Protein AF-A0A9E4N8E4-F1 (afdb_monomer)

Solvent-accessible surface area (backbone atoms only — not comparable to full-atom values): 11503 Å² total; per-residue (Å²): 142,84,82,87,78,91,80,77,92,78,88,79,83,79,81,78,78,80,76,79,77,76,75,78,76,74,68,89,83,70,85,78,62,74,88,78,54,82,76,92,72,63,81,85,83,75,63,53,74,52,70,52,71,86,47,88,53,29,31,47,36,19,35,34,58,46,29,30,57,75,53,60,12,48,42,49,16,67,78,68,78,50,84,47,85,46,71,61,42,81,44,76,40,30,24,46,28,64,50,58,73,19,46,10,51,92,52,54,36,38,79,44,17,20,81,22,94,67,19,59,49,33,86,72,44,42,38,85,82,82,58,90,99,54,82,71,47,76,49,81,39,88,52,42,30,69,29,42,95,69,35,49,54,55,90,59,40,80,39,80,54,62,75,71,27,46,34,72,50,85,66,96,56,89,82,58,90,86,61,82,83,129

Secondary structure (DSSP, 8-state):
-------------------------PPTT-PPPGGGS-SS-SPPP---BPP-SSSTTEEEEEEEEEEE--SSBTHHHHHHT---BPPPEEEEEEEETTPPPPB-GGGT--BTEESBTTB---SSPPBPP--TTSPPEEEEEE--BTTTTTPPEETTEEP-STTTTSPBPPPSS---TT----

Mean predicted aligned error: 12.05 Å

InterPro domains:
  IPR008972 Cupredoxin [G3DSA:2.60.40.420] (29-182)

pLDDT: mean 78.66, std 19.26, range [34.34, 96.62]

Radius of gyration: 26.03 Å; Cα contacts (8 Å, |Δi|>4): 306; chains: 1; bounding box: 55×99×45 Å

Structure (mmCIF, N/CA/C/O backbone):
data_AF-A0A9E4N8E4-F1
#
_entry.id   AF-A0A9E4N8E4-F1
#
loop_
_atom_site.group_PDB
_atom_site.id
_atom_site.type_symbol
_atom_site.label_atom_id
_atom_site.label_alt_id
_atom_site.label_comp_id
_atom_site.label_asym_id
_atom_site.label_entity_id
_atom_site.label_seq_id
_atom_site.pdbx_PDB_ins_code
_atom_site.Cartn_x
_atom_site.Cartn_y
_atom_site.Cartn_z
_atom_site.occupancy
_atom_site.B_iso_or_equiv
_atom_site.auth_seq_id
_atom_site.auth_comp_id
_atom_site.auth_asym_id
_atom_site.auth_atom_id
_atom_site.pdbx_PDB_model_num
ATOM 1 N N . MET A 1 1 ? 29.848 82.996 3.305 1.00 36.84 1 MET A N 1
ATOM 2 C CA . MET A 1 1 ? 29.042 83.046 2.064 1.00 36.84 1 MET A CA 1
ATOM 3 C C . MET A 1 1 ? 28.798 81.619 1.596 1.00 36.84 1 MET A C 1
ATOM 5 O O . MET A 1 1 ? 29.642 81.071 0.908 1.00 36.84 1 MET A O 1
ATOM 9 N N . ASN A 1 2 ? 27.695 80.996 2.019 1.00 35.50 2 ASN A N 1
ATOM 10 C CA . ASN A 1 2 ? 27.335 79.634 1.613 1.00 35.50 2 ASN A CA 1
ATOM 11 C C . ASN A 1 2 ? 25.945 79.701 0.973 1.00 35.50 2 ASN A C 1
ATOM 13 O O . ASN A 1 2 ? 24.977 80.064 1.638 1.00 35.50 2 ASN A O 1
ATOM 17 N N . LYS A 1 3 ? 25.872 79.487 -0.345 1.00 38.09 3 LYS A N 1
ATOM 18 C CA . LYS A 1 3 ? 24.634 79.607 -1.121 1.00 38.09 3 LYS A CA 1
ATOM 19 C C . LYS A 1 3 ? 23.914 78.260 -1.153 1.00 38.09 3 LYS A C 1
ATOM 21 O O . LYS A 1 3 ? 24.468 77.271 -1.620 1.00 38.09 3 LYS A O 1
ATOM 26 N N . TYR A 1 4 ? 22.668 78.263 -0.693 1.00 41.59 4 TYR A N 1
ATOM 27 C CA . TYR A 1 4 ? 21.698 77.187 -0.870 1.00 41.59 4 TYR A CA 1
ATOM 28 C C . TYR A 1 4 ? 21.429 76.917 -2.358 1.00 41.59 4 TYR A C 1
ATOM 30 O O . TYR A 1 4 ? 21.283 77.853 -3.146 1.00 41.59 4 TYR A O 1
ATOM 38 N N . LYS A 1 5 ? 21.260 75.642 -2.724 1.00 38.16 5 LYS A N 1
ATOM 39 C CA . LYS A 1 5 ? 20.508 75.236 -3.918 1.00 38.16 5 LYS A CA 1
ATOM 40 C C . LYS A 1 5 ? 19.677 73.994 -3.596 1.00 38.16 5 LYS A C 1
ATOM 42 O O . LYS A 1 5 ? 20.212 72.898 -3.477 1.00 38.16 5 LYS A O 1
ATOM 47 N N . LEU A 1 6 ? 18.363 74.190 -3.466 1.00 44.22 6 LEU A N 1
ATOM 48 C CA . LEU A 1 6 ? 17.374 73.126 -3.622 1.00 44.22 6 LEU A CA 1
ATOM 49 C C . LEU A 1 6 ? 17.401 72.636 -5.075 1.00 44.22 6 LEU A C 1
ATOM 51 O O . LEU A 1 6 ? 17.369 73.453 -5.995 1.00 44.22 6 LEU A O 1
ATOM 55 N N . SER A 1 7 ? 17.372 71.320 -5.291 1.00 35.03 7 SER A N 1
ATOM 56 C CA . SER A 1 7 ? 16.994 70.757 -6.588 1.00 35.03 7 SER A CA 1
ATOM 57 C C . SER A 1 7 ? 16.361 69.370 -6.444 1.00 35.03 7 SER A C 1
ATOM 59 O O . SER A 1 7 ? 17.053 68.375 -6.284 1.00 35.03 7 SER A O 1
ATOM 61 N N . ARG A 1 8 ? 15.027 69.371 -6.565 1.00 36.66 8 ARG A N 1
ATOM 62 C CA . ARG A 1 8 ? 14.154 68.369 -7.205 1.00 36.66 8 ARG A CA 1
ATOM 63 C C . ARG A 1 8 ? 14.150 66.933 -6.656 1.00 36.66 8 ARG A C 1
ATOM 65 O O . ARG A 1 8 ? 14.937 66.084 -7.058 1.00 36.66 8 ARG A O 1
ATOM 72 N N . LEU A 1 9 ? 13.114 66.648 -5.860 1.00 38.91 9 LEU A N 1
ATOM 73 C CA . LEU A 1 9 ? 12.556 65.306 -5.676 1.00 38.91 9 LEU A CA 1
ATOM 74 C C . LEU A 1 9 ? 12.107 64.758 -7.042 1.00 38.91 9 LEU A C 1
ATOM 76 O O . LEU A 1 9 ? 11.234 65.344 -7.682 1.00 38.91 9 LEU A O 1
ATOM 80 N N . SER A 1 10 ? 12.695 63.647 -7.479 1.00 37.03 10 SER A N 1
ATOM 81 C CA . SER A 1 10 ? 12.203 62.862 -8.614 1.00 37.03 10 SER A CA 1
ATOM 82 C C . SER A 1 10 ? 11.549 61.604 -8.053 1.00 37.03 10 SER A C 1
ATOM 84 O O . SER A 1 10 ? 12.216 60.776 -7.438 1.00 37.03 10 SER A O 1
ATOM 86 N N . LEU A 1 11 ? 10.230 61.497 -8.212 1.00 34.34 11 LEU A N 1
ATOM 87 C CA . LEU A 1 11 ? 9.456 60.325 -7.821 1.00 34.34 11 LEU A CA 1
ATOM 88 C C . LEU A 1 11 ? 9.635 59.259 -8.913 1.00 34.34 11 LEU A C 1
ATOM 90 O O . LEU A 1 11 ? 9.062 59.373 -9.995 1.00 34.34 11 LEU A O 1
ATOM 94 N N . ALA A 1 12 ? 10.475 58.255 -8.665 1.00 39.19 12 ALA A N 1
ATOM 95 C CA . ALA A 1 12 ? 10.607 57.106 -9.553 1.00 39.19 12 ALA A CA 1
ATOM 96 C C . ALA A 1 12 ? 9.495 56.100 -9.229 1.00 39.19 12 ALA A C 1
ATOM 98 O O . ALA A 1 12 ? 9.521 55.441 -8.191 1.00 39.19 12 ALA A O 1
ATOM 99 N N . VAL A 1 13 ? 8.502 55.989 -10.112 1.00 42.62 13 VAL A N 1
ATOM 100 C CA . VAL A 1 13 ? 7.530 54.891 -10.079 1.00 42.62 13 VAL A CA 1
ATOM 101 C C . VAL A 1 13 ? 8.253 53.635 -10.559 1.00 42.62 13 VAL A C 1
ATOM 103 O O . VAL A 1 13 ? 8.533 53.487 -11.747 1.00 42.62 13 VAL A O 1
ATOM 106 N N . ILE A 1 14 ? 8.596 52.740 -9.632 1.00 46.53 14 ILE A N 1
ATOM 107 C CA . ILE A 1 14 ? 9.142 51.423 -9.964 1.00 46.53 14 ILE A CA 1
ATOM 108 C C . ILE A 1 14 ? 7.969 50.550 -10.410 1.00 46.53 14 ILE A C 1
ATOM 110 O O . ILE A 1 14 ? 7.202 50.041 -9.595 1.00 46.53 14 ILE A O 1
ATOM 114 N N . MET A 1 15 ? 7.817 50.399 -11.723 1.00 45.84 15 MET A N 1
ATOM 115 C CA . MET A 1 15 ? 6.928 49.410 -12.323 1.00 45.84 15 MET A CA 1
ATOM 116 C C . MET A 1 15 ? 7.566 48.028 -12.108 1.00 45.84 15 MET A C 1
ATOM 118 O O . MET A 1 15 ? 8.439 47.601 -12.861 1.00 45.84 15 MET A O 1
ATOM 122 N N . GLY A 1 16 ? 7.197 47.359 -11.016 1.00 43.84 16 GLY A N 1
ATOM 123 C CA . GLY A 1 16 ? 7.625 45.992 -10.738 1.00 43.84 16 GLY A CA 1
ATOM 124 C C . GLY A 1 16 ? 6.970 45.030 -11.724 1.00 43.84 16 GLY A C 1
ATOM 125 O O . GLY A 1 16 ? 5.803 44.680 -11.565 1.00 43.84 16 GLY A O 1
ATOM 126 N N . ALA A 1 17 ? 7.712 44.600 -12.743 1.00 48.72 17 ALA A N 1
ATOM 127 C CA . ALA A 1 17 ? 7.316 43.468 -13.565 1.00 48.72 17 ALA A CA 1
ATOM 128 C C . ALA A 1 17 ? 7.351 42.205 -12.692 1.00 48.72 17 ALA A C 1
ATOM 130 O O . ALA A 1 17 ? 8.417 41.661 -12.410 1.00 48.72 17 ALA A O 1
ATOM 131 N N . PHE A 1 18 ? 6.183 41.738 -12.248 1.00 46.25 18 PHE A N 1
ATOM 132 C CA . PHE A 1 18 ? 6.037 40.385 -11.724 1.00 46.25 18 PHE A CA 1
ATOM 133 C C . PHE A 1 18 ? 6.194 39.408 -12.892 1.00 46.25 18 PHE A C 1
ATOM 135 O O . PHE A 1 18 ? 5.221 38.983 -13.511 1.00 46.25 18 PHE A O 1
ATOM 142 N N . THR A 1 19 ? 7.432 39.041 -13.216 1.00 45.38 19 THR A N 1
ATOM 143 C CA . THR A 1 19 ? 7.681 37.813 -13.967 1.00 45.38 19 THR A CA 1
ATOM 144 C C . THR A 1 19 ? 7.373 36.661 -13.022 1.00 45.38 19 THR A C 1
ATOM 146 O O . THR A 1 19 ? 8.214 36.257 -12.217 1.00 45.38 19 THR A O 1
ATOM 149 N N . ALA A 1 20 ? 6.141 36.157 -13.072 1.00 48.09 20 ALA A N 1
ATOM 150 C CA . ALA A 1 20 ? 5.815 34.855 -12.520 1.00 48.09 20 ALA A CA 1
ATOM 151 C C . ALA A 1 20 ? 6.572 33.804 -13.342 1.00 48.09 20 ALA A C 1
ATOM 153 O O . ALA A 1 20 ? 6.049 33.232 -14.295 1.00 48.09 20 ALA A O 1
ATOM 154 N N . SER A 1 21 ? 7.838 33.583 -12.994 1.00 49.00 21 SER A N 1
ATOM 155 C CA . SER A 1 21 ? 8.611 32.436 -13.448 1.00 49.00 21 SER A CA 1
ATOM 156 C C . SER A 1 21 ? 8.010 31.204 -12.783 1.00 49.00 21 SER A C 1
ATOM 158 O O . SER A 1 21 ? 8.493 30.734 -11.755 1.00 49.00 21 SER A O 1
ATOM 160 N N . GLY A 1 22 ? 6.902 30.711 -13.336 1.00 48.72 22 GLY A N 1
ATOM 161 C CA . GLY A 1 22 ? 6.400 29.383 -13.037 1.00 48.72 22 GLY A CA 1
ATOM 162 C C . GLY A 1 22 ? 7.452 28.391 -13.501 1.00 48.72 22 GLY A C 1
ATOM 163 O O . GLY A 1 22 ? 7.477 28.012 -14.668 1.00 48.72 22 GLY A O 1
ATOM 164 N N . ALA A 1 23 ? 8.366 28.015 -12.608 1.00 47.88 23 ALA A N 1
ATOM 165 C CA . ALA A 1 23 ? 9.249 26.894 -12.849 1.00 47.88 23 ALA A CA 1
ATOM 166 C C . ALA A 1 23 ? 8.349 25.671 -13.054 1.00 47.88 23 ALA A C 1
ATOM 168 O O . ALA A 1 23 ? 7.742 25.178 -12.103 1.00 47.88 23 ALA A O 1
ATOM 169 N N . GLN A 1 24 ? 8.224 25.204 -14.299 1.00 47.16 24 GLN A N 1
ATOM 170 C CA . GLN A 1 24 ? 7.737 23.857 -14.548 1.00 47.16 24 GLN A CA 1
ATOM 171 C C . GLN A 1 24 ? 8.746 22.925 -13.887 1.00 47.16 24 GLN A C 1
ATOM 173 O O . GLN A 1 24 ? 9.841 22.700 -14.403 1.00 47.16 24 GLN A O 1
ATOM 178 N N . ALA A 1 25 ? 8.414 22.462 -12.686 1.00 56.56 25 ALA A N 1
ATOM 179 C CA . ALA A 1 25 ? 9.189 21.441 -12.020 1.00 56.56 25 ALA A CA 1
ATOM 180 C C . ALA A 1 25 ? 9.132 20.199 -12.914 1.00 56.56 25 ALA A C 1
ATOM 182 O O . ALA A 1 25 ? 8.093 19.551 -13.027 1.00 56.56 25 ALA A O 1
ATOM 183 N N . TYR A 1 26 ? 10.238 19.898 -13.592 1.00 54.41 26 TYR A N 1
ATOM 184 C CA . TYR A 1 26 ? 10.403 18.608 -14.240 1.00 54.41 26 TYR A CA 1
ATOM 185 C C . TYR A 1 26 ? 10.272 17.539 -13.163 1.00 54.41 26 TYR A C 1
ATOM 187 O O . TYR A 1 26 ? 11.000 17.574 -12.169 1.00 54.41 26 TYR A O 1
ATOM 195 N N . VAL A 1 27 ? 9.350 16.597 -13.354 1.00 63.44 27 VAL A N 1
ATOM 196 C CA . VAL A 1 27 ? 9.320 15.389 -12.532 1.00 63.44 27 VAL A CA 1
ATOM 197 C C . VAL A 1 27 ? 10.634 14.649 -12.805 1.00 63.44 27 VAL A C 1
ATOM 199 O O . VAL A 1 27 ? 10.905 14.310 -13.963 1.00 63.44 27 VAL A O 1
ATOM 202 N N . PRO A 1 28 ? 11.493 14.435 -11.792 1.00 63.31 28 PRO A N 1
ATOM 203 C CA . PRO A 1 28 ? 12.712 13.659 -11.979 1.00 63.31 28 PRO A CA 1
ATOM 204 C C . PRO A 1 28 ? 12.356 12.260 -12.503 1.00 63.31 28 PRO A C 1
ATOM 206 O O . PRO A 1 28 ? 11.509 11.591 -11.919 1.00 63.31 28 PRO A O 1
ATOM 209 N N . GLY A 1 29 ? 12.980 11.827 -13.604 1.00 65.56 29 GLY A N 1
ATOM 210 C CA . GLY 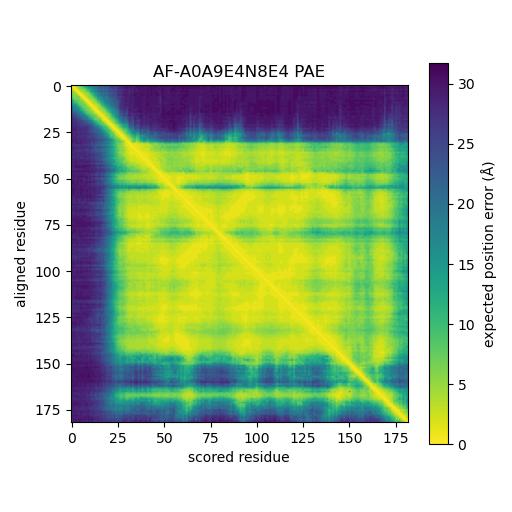A 1 29 ? 12.718 10.518 -14.228 1.00 65.56 29 GLY A CA 1
ATOM 211 C C . GLY A 1 29 ? 12.423 10.549 -15.731 1.00 65.56 29 GLY A C 1
ATOM 212 O O . GLY A 1 29 ? 12.472 9.504 -16.371 1.00 65.56 29 GLY A O 1
ATOM 213 N N . GLY A 1 30 ? 12.185 11.731 -16.314 1.00 74.19 30 GLY A N 1
ATOM 214 C CA . GLY A 1 30 ? 11.865 11.862 -17.741 1.00 74.19 30 GLY A CA 1
ATOM 215 C C . GLY A 1 30 ? 10.463 11.347 -18.090 1.00 74.19 30 GLY A C 1
ATOM 216 O O . GLY A 1 30 ? 9.683 10.977 -17.216 1.00 74.19 30 GLY A O 1
ATOM 217 N N . THR A 1 31 ? 10.119 11.356 -19.380 1.00 79.31 31 THR A N 1
ATOM 218 C CA . THR A 1 31 ? 8.856 10.770 -19.862 1.00 79.31 31 THR A CA 1
ATOM 219 C C . THR A 1 31 ? 9.099 9.312 -20.234 1.00 79.31 31 THR A C 1
ATOM 221 O O . THR A 1 31 ? 9.866 9.033 -21.152 1.00 79.31 31 THR A O 1
ATOM 224 N N . LEU A 1 32 ? 8.448 8.386 -19.530 1.00 85.44 32 LEU A N 1
ATOM 225 C CA . LEU A 1 32 ? 8.408 6.979 -19.918 1.00 85.44 32 LEU A CA 1
ATOM 226 C C . LEU A 1 32 ? 7.513 6.826 -21.155 1.00 85.44 32 LEU A C 1
ATOM 228 O O . LEU A 1 32 ? 6.355 7.242 -21.126 1.00 85.44 32 LEU A O 1
ATOM 232 N N . ASN A 1 33 ? 8.033 6.232 -22.232 1.00 89.56 33 ASN A N 1
ATOM 233 C CA . ASN A 1 33 ? 7.240 5.942 -23.423 1.00 89.56 33 ASN A CA 1
ATOM 234 C C . ASN A 1 33 ? 6.208 4.840 -23.104 1.00 89.56 33 ASN A C 1
ATOM 236 O O . ASN A 1 33 ? 6.599 3.719 -22.772 1.00 89.56 33 ASN A O 1
ATOM 240 N N . PRO A 1 34 ? 4.895 5.105 -23.232 1.00 90.06 34 PRO A N 1
ATOM 241 C CA . PRO A 1 34 ? 3.864 4.130 -22.876 1.00 90.06 34 PRO A CA 1
ATOM 242 C C . PRO A 1 34 ? 3.896 2.843 -23.709 1.00 90.06 34 PRO A C 1
ATOM 244 O O . PRO A 1 34 ? 3.377 1.820 -23.267 1.00 90.06 34 PRO A O 1
ATOM 247 N N . ASN A 1 35 ? 4.482 2.881 -24.911 1.00 93.06 35 ASN A N 1
ATOM 248 C CA . ASN A 1 35 ? 4.600 1.703 -25.773 1.00 93.06 35 ASN A CA 1
ATOM 249 C C . ASN A 1 35 ? 5.677 0.719 -25.302 1.00 93.06 35 ASN A C 1
ATOM 251 O O . ASN A 1 35 ? 5.635 -0.443 -25.700 1.00 93.06 35 ASN A O 1
ATOM 255 N N . ASP A 1 36 ? 6.589 1.158 -24.433 1.00 92.19 36 ASP A N 1
ATOM 256 C CA . ASP A 1 36 ? 7.648 0.308 -23.888 1.00 92.19 36 ASP A CA 1
ATOM 257 C C . ASP A 1 36 ? 7.154 -0.509 -22.683 1.00 92.19 36 ASP A C 1
ATOM 259 O O . ASP A 1 36 ? 7.838 -1.429 -22.244 1.00 92.19 36 ASP A O 1
ATOM 263 N N . ILE A 1 37 ? 5.965 -0.199 -22.146 1.00 94.81 37 ILE A N 1
ATOM 264 C CA . ILE A 1 37 ? 5.355 -0.917 -21.022 1.00 94.81 37 ILE A CA 1
ATOM 265 C C . ILE A 1 37 ? 4.562 -2.117 -21.565 1.00 94.81 37 ILE A C 1
ATOM 267 O O . ILE A 1 37 ? 3.548 -1.923 -22.247 1.00 94.81 37 ILE A O 1
ATOM 271 N N . PRO A 1 38 ? 4.957 -3.364 -21.243 1.00 94.38 38 PRO A N 1
ATOM 272 C CA . PRO A 1 38 ? 4.203 -4.541 -21.649 1.00 94.38 38 PRO A CA 1
ATOM 273 C C . PRO A 1 38 ? 2.779 -4.515 -21.086 1.00 94.38 38 PRO A C 1
ATOM 275 O O . PRO A 1 38 ? 2.561 -4.278 -19.896 1.00 94.38 38 PRO A O 1
ATOM 278 N N . LYS A 1 39 ? 1.793 -4.777 -21.945 1.00 93.31 39 LYS A N 1
ATOM 279 C CA . LYS A 1 39 ? 0.370 -4.695 -21.595 1.00 93.31 39 LYS A CA 1
ATOM 280 C C . LYS A 1 39 ? -0.170 -6.058 -21.182 1.00 93.31 39 LYS A C 1
ATOM 282 O O . LYS A 1 39 ? 0.152 -7.060 -21.813 1.00 93.31 39 LYS A O 1
ATOM 287 N N . TYR A 1 40 ? -1.031 -6.072 -20.163 1.00 92.19 40 TYR A N 1
ATOM 288 C CA . TYR A 1 40 ? -1.762 -7.266 -19.705 1.00 92.19 40 TYR A CA 1
ATOM 289 C C . TYR A 1 40 ? -0.871 -8.418 -19.206 1.00 92.19 40 TYR A C 1
ATOM 291 O O . TYR A 1 40 ? -1.284 -9.573 -19.221 1.00 92.19 40 TYR A O 1
ATOM 299 N N . VAL A 1 41 ? 0.355 -8.114 -18.769 1.00 92.62 41 VAL A N 1
ATOM 300 C CA . VAL A 1 41 ? 1.323 -9.128 -18.310 1.00 92.62 41 VAL A CA 1
ATOM 301 C C . VAL A 1 41 ? 1.402 -9.268 -16.792 1.00 92.62 41 VAL A C 1
ATOM 303 O O . VAL A 1 41 ? 2.029 -10.206 -16.307 1.00 92.62 41 VAL A O 1
ATOM 306 N N . THR A 1 42 ? 0.799 -8.340 -16.048 1.00 91.06 42 THR A N 1
ATOM 307 C CA . THR A 1 42 ? 0.756 -8.364 -14.583 1.00 91.06 42 THR A CA 1
ATOM 308 C C . THR A 1 42 ? -0.611 -8.883 -14.138 1.00 91.06 42 THR A C 1
ATOM 310 O O . THR A 1 42 ? -1.621 -8.358 -14.617 1.00 91.06 42 THR A O 1
ATOM 313 N N . PRO A 1 43 ? -0.680 -9.888 -13.245 1.00 88.00 43 PRO A N 1
ATOM 314 C CA . PRO A 1 43 ? -1.948 -10.349 -12.689 1.00 88.00 43 PRO A CA 1
ATOM 315 C C . PRO A 1 43 ? -2.702 -9.216 -11.987 1.00 88.00 43 PRO A C 1
ATOM 317 O O . PRO A 1 43 ? -2.094 -8.346 -11.363 1.00 88.00 43 PRO A O 1
ATOM 320 N N . LEU A 1 44 ? -4.034 -9.243 -12.058 1.00 87.31 44 LEU A N 1
ATOM 321 C CA . LEU A 1 44 ? -4.857 -8.311 -11.296 1.00 87.31 44 LEU A CA 1
ATOM 322 C C . LEU A 1 44 ? -4.712 -8.614 -9.801 1.00 87.31 44 LEU A C 1
ATOM 324 O O . LEU A 1 44 ? -5.043 -9.710 -9.351 1.00 87.31 44 LEU A O 1
ATOM 328 N N . VAL A 1 45 ? -4.240 -7.632 -9.036 1.00 84.44 45 VAL A N 1
ATOM 329 C CA . VAL A 1 45 ? -4.231 -7.712 -7.574 1.00 84.44 45 VAL A CA 1
ATOM 330 C C . VAL A 1 45 ? -5.639 -7.433 -7.069 1.00 84.44 45 VAL A C 1
ATOM 332 O O . VAL A 1 45 ? -6.204 -6.382 -7.364 1.00 84.44 45 VAL A O 1
ATOM 335 N N . ILE A 1 46 ? -6.184 -8.365 -6.292 1.00 85.31 46 ILE A N 1
ATOM 336 C CA . ILE A 1 46 ? -7.429 -8.187 -5.544 1.00 85.31 46 ILE A CA 1
ATOM 337 C C . ILE A 1 46 ? -7.021 -7.937 -4.090 1.00 8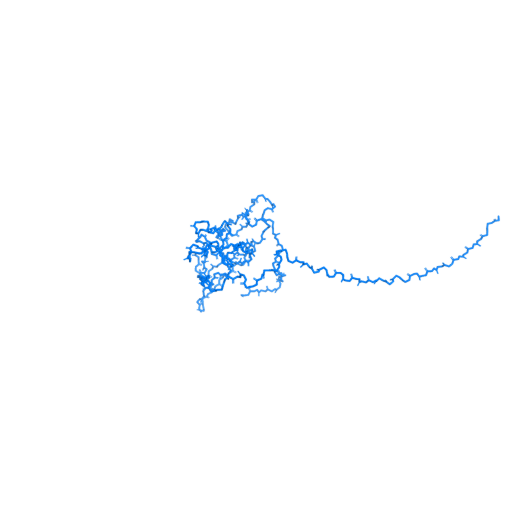5.31 46 ILE A C 1
ATOM 339 O O . ILE A 1 46 ? -6.513 -8.869 -3.463 1.00 85.31 46 ILE A O 1
ATOM 343 N N . PRO A 1 47 ? -7.162 -6.706 -3.561 1.00 81.56 47 PRO A N 1
ATOM 344 C CA . PRO A 1 47 ? -6.842 -6.431 -2.168 1.00 81.56 47 PRO A CA 1
ATOM 345 C C . PRO A 1 47 ? -7.730 -7.279 -1.240 1.00 81.56 47 PRO A C 1
ATOM 347 O O . PRO A 1 47 ? -8.954 -7.216 -1.358 1.00 81.56 47 PRO A O 1
ATOM 350 N N . PRO A 1 48 ? -7.138 -8.072 -0.334 1.00 92.31 48 PRO A N 1
ATOM 351 C CA . PRO A 1 48 ? -7.866 -8.767 0.722 1.00 92.31 48 PRO A CA 1
ATOM 352 C C . PRO A 1 48 ? -8.556 -7.809 1.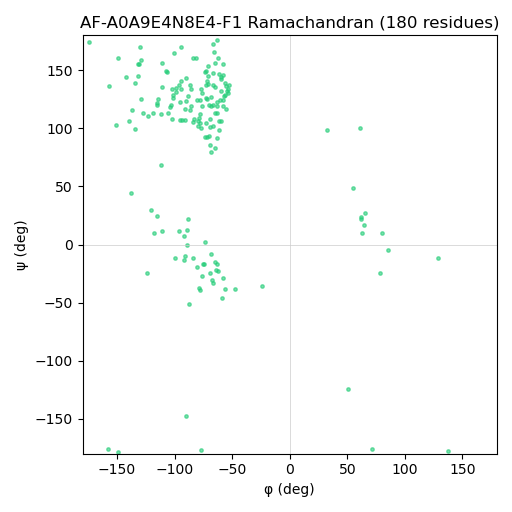704 1.00 92.31 48 PRO A C 1
ATOM 354 O O . PRO A 1 48 ? -8.378 -6.589 1.652 1.00 92.31 48 PRO A O 1
ATOM 357 N N . VAL A 1 49 ? -9.305 -8.394 2.637 1.00 95.38 49 VAL A N 1
ATOM 358 C CA . VAL A 1 49 ? -9.858 -7.698 3.805 1.00 95.38 49 VAL A CA 1
ATOM 359 C C . VAL A 1 49 ? -8.721 -7.268 4.738 1.00 95.38 49 VAL A C 1
ATOM 361 O O . VAL A 1 49 ? -7.761 -8.018 4.943 1.00 95.38 49 VAL A O 1
ATOM 364 N N . MET A 1 50 ? -8.799 -6.043 5.257 1.00 96.62 50 MET A N 1
ATOM 365 C CA . MET A 1 50 ? -7.852 -5.502 6.227 1.00 96.62 50 MET A CA 1
ATOM 366 C C . MET A 1 50 ? -8.062 -6.171 7.586 1.00 96.62 50 MET A C 1
ATOM 368 O O . MET A 1 50 ? -9.193 -6.409 7.993 1.00 96.62 50 MET A O 1
ATOM 372 N N . ASN A 1 51 ? -6.973 -6.469 8.288 1.00 95.75 51 ASN A N 1
ATOM 373 C CA . ASN A 1 51 ? -7.046 -6.981 9.650 1.00 95.75 51 ASN A CA 1
ATOM 374 C C . ASN A 1 51 ? -7.500 -5.870 10.607 1.00 95.75 51 ASN A C 1
ATOM 376 O O . ASN A 1 51 ? -7.016 -4.738 10.516 1.00 95.75 51 ASN A O 1
ATOM 380 N N . ASP A 1 52 ? -8.380 -6.228 11.536 1.00 94.19 52 ASP A N 1
ATOM 381 C CA . ASP A 1 52 ? -8.763 -5.406 12.682 1.00 94.19 52 ASP A CA 1
ATOM 382 C C . ASP A 1 52 ? -7.677 -5.441 13.783 1.00 94.19 52 ASP A C 1
ATOM 384 O O . ASP A 1 52 ? -6.601 -6.036 13.628 1.00 94.19 52 ASP A O 1
ATOM 388 N N . THR A 1 53 ? -7.930 -4.786 14.914 1.00 89.94 53 THR A N 1
ATOM 389 C CA . THR A 1 53 ? -7.036 -4.777 16.085 1.00 89.94 53 THR A CA 1
ATOM 390 C C . THR A 1 53 ? -7.052 -6.102 16.866 1.00 89.94 53 THR A C 1
ATOM 392 O O . THR A 1 53 ? -6.376 -6.229 17.892 1.00 89.94 53 THR A O 1
ATOM 395 N N . GLY A 1 54 ? -7.799 -7.112 16.404 1.00 87.81 54 GLY A N 1
ATOM 396 C CA . GLY A 1 54 ? -8.171 -8.313 17.154 1.00 87.81 54 GLY A CA 1
ATOM 397 C C . GLY A 1 54 ? -9.419 -8.124 18.024 1.00 87.81 54 GLY A C 1
ATOM 398 O O . GLY A 1 54 ? -9.887 -9.084 18.642 1.00 87.81 54 GLY A O 1
ATOM 399 N N . ILE A 1 55 ? -9.959 -6.904 18.075 1.00 83.62 55 ILE A N 1
ATOM 400 C CA . ILE A 1 55 ? -11.294 -6.583 18.574 1.00 83.62 55 ILE A CA 1
ATOM 401 C C . ILE A 1 55 ? -12.152 -6.354 17.329 1.00 83.62 55 ILE A C 1
ATOM 403 O O . ILE A 1 55 ? -11.833 -5.495 16.514 1.00 83.62 55 ILE A O 1
ATOM 407 N N . GLY A 1 56 ? -13.205 -7.157 17.165 1.00 86.75 56 GLY A N 1
ATOM 408 C CA . GLY A 1 56 ? -14.023 -7.129 15.952 1.00 86.75 56 GLY A CA 1
ATOM 409 C C . GLY A 1 56 ? -14.534 -5.725 15.627 1.00 86.75 56 GLY A C 1
ATOM 410 O O . GLY A 1 56 ? -15.030 -5.030 16.514 1.00 86.75 56 GLY A O 1
ATOM 411 N N . ASP A 1 57 ? -14.413 -5.348 14.353 1.00 90.56 57 ASP A N 1
ATOM 412 C CA . ASP A 1 57 ? -14.843 -4.059 13.796 1.00 90.56 57 ASP A CA 1
ATOM 413 C C . ASP A 1 57 ? -14.098 -2.820 14.343 1.00 90.56 57 ASP A C 1
ATOM 415 O O . ASP A 1 57 ? -14.556 -1.692 14.151 1.00 90.56 57 ASP A O 1
ATOM 419 N N . ASP A 1 58 ? -12.940 -3.001 14.984 1.00 94.81 58 ASP A N 1
ATOM 420 C CA . ASP A 1 58 ? -12.065 -1.923 15.456 1.00 94.81 58 ASP A CA 1
ATOM 421 C C . ASP A 1 58 ? -10.730 -1.929 14.699 1.00 94.81 58 ASP A C 1
ATOM 423 O O . ASP A 1 58 ? -10.044 -2.947 14.637 1.00 94.81 58 ASP A O 1
ATOM 427 N N . TYR A 1 59 ? -10.350 -0.805 14.092 1.00 95.06 59 TYR A N 1
ATOM 428 C CA . TYR A 1 59 ? -9.206 -0.736 13.182 1.00 95.06 59 TYR A CA 1
ATOM 429 C C . TYR A 1 59 ? -8.243 0.395 13.533 1.00 95.06 59 TYR A C 1
ATOM 431 O O . TYR A 1 59 ? -8.601 1.567 13.469 1.00 95.06 59 TYR A O 1
ATOM 439 N N . ASP A 1 60 ? -6.970 0.052 13.718 1.00 93.19 60 ASP A N 1
ATOM 440 C CA . ASP A 1 60 ? -5.869 1.014 13.705 1.00 93.19 60 ASP A CA 1
ATOM 441 C C . ASP A 1 60 ? -5.256 1.054 12.302 1.00 93.19 60 ASP A C 1
ATOM 443 O O . ASP A 1 60 ? -4.529 0.135 11.907 1.00 93.19 60 ASP A O 1
ATOM 447 N N . ILE A 1 61 ? -5.486 2.125 11.541 1.00 92.50 61 ILE A N 1
ATOM 448 C CA . ILE A 1 61 ? -5.028 2.226 10.149 1.00 92.50 61 ILE A CA 1
ATOM 449 C C . ILE A 1 61 ? -3.946 3.290 10.017 1.00 92.50 61 ILE A C 1
ATOM 451 O O . ILE A 1 61 ? -4.179 4.493 10.124 1.00 92.50 61 ILE A O 1
ATOM 455 N N . GLY A 1 62 ? -2.728 2.842 9.720 1.00 89.81 62 GLY A N 1
ATOM 456 C CA . GLY A 1 62 ? -1.587 3.716 9.493 1.00 89.81 62 GLY A CA 1
ATOM 457 C C . GLY A 1 62 ? -1.504 4.184 8.044 1.00 89.81 62 GLY A C 1
ATOM 458 O O . GLY A 1 62 ? -1.602 3.375 7.126 1.00 89.81 62 GLY A O 1
ATOM 459 N N . MET A 1 63 ? -1.212 5.467 7.817 1.00 89.75 63 MET A N 1
ATOM 460 C CA . MET A 1 63 ? -0.770 5.955 6.504 1.00 89.75 63 MET A CA 1
ATOM 461 C C . MET A 1 63 ? 0.759 6.014 6.431 1.00 89.75 63 MET A C 1
ATOM 463 O O . MET A 1 63 ? 1.389 6.729 7.213 1.00 89.75 63 MET A O 1
ATOM 467 N N . ARG A 1 64 ? 1.371 5.318 5.464 1.00 88.06 64 ARG A N 1
ATOM 468 C CA . ARG A 1 64 ? 2.836 5.252 5.291 1.00 88.06 64 ARG A CA 1
ATOM 469 C C . ARG A 1 64 ? 3.274 5.532 3.860 1.00 88.06 64 ARG A C 1
ATOM 471 O O . ARG A 1 64 ? 2.549 5.276 2.905 1.00 88.06 64 ARG A O 1
ATOM 478 N N . GLN A 1 65 ? 4.521 5.981 3.728 1.00 89.31 65 GLN A N 1
ATOM 479 C CA . GLN A 1 65 ? 5.257 5.926 2.468 1.00 89.31 65 GLN A CA 1
ATOM 480 C C . GLN A 1 65 ? 5.988 4.578 2.363 1.00 89.31 65 GLN A C 1
ATOM 482 O O . GLN A 1 65 ? 6.746 4.215 3.266 1.00 89.31 65 GLN A O 1
ATOM 487 N N . PHE A 1 66 ? 5.807 3.859 1.260 1.00 91.44 66 PHE A N 1
ATOM 488 C CA . PHE A 1 66 ? 6.520 2.615 0.941 1.00 91.44 66 PHE A CA 1
ATOM 489 C C . PHE A 1 66 ? 6.672 2.474 -0.580 1.00 91.44 66 PHE A C 1
ATOM 491 O O . PHE A 1 66 ? 6.303 3.382 -1.321 1.00 91.44 66 PHE A O 1
ATOM 498 N N . GLN A 1 67 ? 7.278 1.389 -1.063 1.00 95.38 67 GLN A N 1
ATOM 499 C CA . GLN A 1 67 ? 7.369 1.119 -2.497 1.00 95.38 67 GLN A CA 1
ATOM 500 C C . GLN A 1 67 ? 6.419 -0.007 -2.894 1.00 95.38 67 GLN A C 1
ATOM 502 O O . GLN A 1 67 ? 6.200 -0.936 -2.125 1.00 95.38 67 GLN A O 1
ATOM 507 N N . GLN A 1 68 ? 5.900 0.029 -4.113 1.00 96.31 68 GLN A N 1
ATOM 508 C CA . GLN A 1 68 ? 5.124 -1.064 -4.681 1.00 96.31 68 GLN A CA 1
ATOM 509 C C . GLN A 1 68 ? 5.572 -1.341 -6.106 1.00 96.31 68 GLN A C 1
ATOM 511 O O . GLN A 1 68 ? 5.827 -0.419 -6.884 1.00 96.31 68 GLN A O 1
ATOM 516 N N . GLN A 1 69 ? 5.663 -2.617 -6.464 1.00 96.00 69 GLN A N 1
ATOM 517 C CA . GLN A 1 69 ? 5.897 -3.000 -7.846 1.00 96.00 69 GLN A CA 1
ATOM 518 C C . GLN A 1 69 ? 4.609 -2.771 -8.654 1.00 96.00 69 GLN A C 1
ATOM 520 O O . GLN A 1 69 ? 3.731 -3.624 -8.693 1.00 96.00 69 GLN A O 1
ATOM 525 N N . ILE A 1 70 ? 4.475 -1.594 -9.267 1.00 94.62 70 ILE A N 1
ATOM 526 C CA . ILE A 1 70 ? 3.302 -1.230 -10.080 1.00 94.62 70 ILE A CA 1
ATOM 527 C C . ILE A 1 70 ? 3.485 -1.679 -11.532 1.00 94.62 70 ILE A C 1
ATOM 529 O O . ILE A 1 70 ? 2.624 -2.350 -12.095 1.00 94.62 70 ILE A O 1
ATOM 533 N N . LEU A 1 71 ? 4.620 -1.327 -12.139 1.00 94.69 71 LEU A N 1
ATOM 534 C CA . LEU A 1 71 ? 4.955 -1.731 -13.505 1.00 94.69 71 LEU A CA 1
ATOM 535 C C . LEU A 1 71 ? 5.530 -3.159 -13.539 1.00 94.69 71 LEU A C 1
ATOM 537 O O . LEU A 1 71 ? 6.001 -3.641 -12.504 1.00 94.69 71 LEU A O 1
ATOM 541 N N . PRO A 1 72 ? 5.518 -3.846 -14.697 1.00 95.50 72 PRO A N 1
ATOM 542 C CA . PRO A 1 72 ? 6.082 -5.191 -14.824 1.00 95.50 72 PRO A CA 1
ATOM 543 C C . PRO A 1 72 ? 7.536 -5.280 -14.328 1.00 95.50 72 PRO A C 1
ATOM 545 O O . PRO A 1 72 ? 8.345 -4.399 -14.587 1.00 95.50 72 PRO A O 1
ATOM 548 N N . GLY A 1 73 ? 7.888 -6.332 -13.597 1.00 94.44 73 GLY A N 1
ATOM 549 C CA . GLY A 1 73 ? 9.221 -6.498 -13.010 1.00 94.44 73 GLY A CA 1
ATOM 550 C C . GLY A 1 73 ? 9.160 -7.030 -11.584 1.00 94.44 73 GLY A C 1
ATOM 551 O O . GLY A 1 73 ? 8.076 -7.316 -11.075 1.00 94.44 73 GLY A O 1
ATOM 552 N N . GLY A 1 74 ? 10.316 -7.171 -10.931 1.00 93.44 74 GLY A N 1
ATOM 553 C CA . GLY A 1 74 ? 10.406 -7.625 -9.537 1.00 93.44 74 GLY A CA 1
ATOM 554 C C . GLY A 1 74 ? 9.611 -8.911 -9.289 1.00 93.44 74 GLY A C 1
ATOM 555 O O . GLY A 1 74 ? 9.778 -9.899 -10.000 1.00 93.44 74 GLY A O 1
ATOM 556 N N . ILE A 1 75 ? 8.686 -8.874 -8.328 1.00 91.62 75 ILE A N 1
ATOM 557 C CA . ILE A 1 75 ? 7.807 -10.009 -8.011 1.00 91.62 75 ILE A CA 1
ATOM 558 C C . ILE A 1 75 ? 6.959 -10.487 -9.206 1.00 91.62 75 ILE A C 1
ATOM 560 O O . ILE A 1 75 ? 6.666 -11.670 -9.317 1.00 91.62 75 ILE A O 1
ATOM 564 N N . TRP A 1 76 ? 6.598 -9.622 -10.157 1.00 93.00 76 TRP A N 1
ATOM 565 C CA . TRP A 1 76 ? 5.799 -10.043 -11.316 1.00 93.00 76 TRP A CA 1
ATOM 566 C C . TRP A 1 76 ? 6.574 -10.945 -12.278 1.00 93.00 76 TRP A C 1
ATOM 568 O O . TRP A 1 76 ? 5.975 -11.772 -12.968 1.00 93.00 76 TRP A O 1
ATOM 578 N N . ASN A 1 77 ? 7.906 -10.847 -12.280 1.00 92.94 77 ASN A N 1
ATOM 579 C CA . ASN A 1 77 ? 8.758 -11.738 -13.060 1.00 92.94 77 ASN A CA 1
ATOM 580 C C . ASN A 1 77 ? 8.692 -13.182 -12.549 1.00 92.94 77 ASN A C 1
ATOM 582 O O . ASN A 1 77 ? 8.747 -14.109 -13.358 1.00 92.94 77 ASN A O 1
ATOM 586 N N . THR A 1 78 ? 8.522 -13.384 -11.236 1.00 89.38 78 THR A N 1
ATOM 587 C CA . THR A 1 78 ? 8.512 -14.725 -10.631 1.00 89.38 78 THR A CA 1
ATOM 588 C C . THR A 1 78 ? 7.209 -15.478 -10.869 1.00 89.38 78 THR A C 1
ATOM 590 O O . THR A 1 78 ? 7.228 -16.703 -10.938 1.00 89.38 78 THR A O 1
ATOM 593 N N . LEU A 1 79 ? 6.094 -14.767 -11.062 1.00 86.06 79 LEU A N 1
ATOM 594 C CA . LEU A 1 79 ? 4.792 -15.385 -11.326 1.00 86.06 79 LEU A CA 1
ATOM 595 C C . LEU A 1 79 ? 4.634 -15.844 -12.780 1.00 86.06 79 LEU A C 1
ATOM 597 O O . LEU A 1 79 ? 4.046 -16.892 -13.030 1.00 86.06 79 LEU A O 1
ATOM 601 N N . ASN A 1 80 ? 5.173 -15.075 -13.731 1.00 84.06 80 ASN A N 1
ATOM 602 C CA . ASN A 1 80 ? 4.884 -15.260 -15.158 1.00 84.06 80 ASN A CA 1
ATOM 603 C C . ASN A 1 80 ? 6.122 -15.630 -16.000 1.00 84.06 80 ASN A C 1
ATOM 605 O O . ASN A 1 80 ? 6.051 -15.609 -17.228 1.00 84.06 80 ASN A O 1
ATOM 609 N N . GLY A 1 81 ? 7.264 -15.937 -15.367 1.00 87.56 81 GLY A N 1
ATOM 610 C CA . GLY A 1 81 ? 8.512 -16.309 -16.054 1.00 87.56 81 GLY A CA 1
ATOM 611 C C . GLY A 1 81 ? 9.120 -15.179 -16.893 1.00 87.56 81 GLY A C 1
ATOM 612 O O . GLY A 1 81 ? 9.770 -15.431 -17.907 1.00 87.56 81 GLY A O 1
ATOM 613 N N . ARG A 1 82 ? 8.858 -13.926 -16.508 1.00 90.44 82 ARG A N 1
ATOM 614 C CA . ARG A 1 82 ? 9.268 -12.724 -17.251 1.00 90.44 82 ARG A CA 1
ATOM 615 C C . ARG A 1 82 ? 10.597 -12.175 -16.734 1.00 90.44 82 ARG A C 1
ATOM 617 O O . ARG A 1 82 ? 11.099 -12.606 -15.703 1.00 90.44 82 ARG A O 1
ATOM 624 N N . ASN A 1 83 ? 11.169 -11.218 -17.461 1.00 93.69 83 ASN A N 1
ATOM 625 C CA . ASN A 1 83 ? 12.408 -10.537 -17.080 1.00 93.69 83 ASN A CA 1
ATOM 626 C C . ASN A 1 83 ? 12.314 -9.023 -17.337 1.00 93.69 83 ASN A C 1
ATOM 628 O O . ASN A 1 83 ? 13.213 -8.418 -17.918 1.00 93.69 83 ASN A O 1
ATOM 632 N N . ASP A 1 84 ? 11.185 -8.420 -16.962 1.00 94.69 84 ASP A N 1
ATOM 633 C CA . ASP A 1 84 ? 10.997 -6.974 -17.070 1.00 94.69 84 ASP A CA 1
ATOM 634 C C . ASP A 1 84 ? 11.810 -6.245 -15.990 1.00 94.69 84 ASP A C 1
ATOM 636 O O . ASP A 1 84 ? 12.003 -6.759 -14.884 1.00 94.69 84 ASP A O 1
ATOM 640 N N . SER A 1 85 ? 12.273 -5.031 -16.289 1.00 93.06 85 SER A N 1
ATOM 641 C CA . SER A 1 85 ? 13.212 -4.288 -15.437 1.00 93.06 85 SER A CA 1
ATOM 642 C C . SER A 1 85 ? 12.678 -2.934 -14.959 1.00 93.06 85 SER A C 1
ATOM 644 O O . SER A 1 85 ? 13.463 -2.003 -14.763 1.00 93.06 85 SER A O 1
ATOM 646 N N . PHE A 1 86 ? 11.359 -2.780 -14.789 1.00 94.62 86 PHE A N 1
ATOM 647 C CA . PHE A 1 86 ? 10.812 -1.530 -14.260 1.00 94.62 86 PHE A CA 1
ATOM 648 C C . PHE A 1 86 ? 11.003 -1.442 -12.738 1.00 94.62 86 PHE A C 1
ATOM 650 O O . PHE A 1 86 ? 10.702 -2.405 -12.022 1.00 94.62 86 PHE A O 1
ATOM 657 N N . PRO A 1 87 ? 11.477 -0.297 -12.214 1.00 93.88 87 PRO A N 1
ATOM 658 C CA . PRO A 1 87 ? 11.680 -0.126 -10.783 1.00 93.88 87 PRO A CA 1
ATOM 659 C C . PRO A 1 87 ? 10.340 -0.025 -10.034 1.00 93.88 87 PRO A C 1
ATOM 661 O O . PRO A 1 87 ? 9.350 0.452 -10.598 1.00 93.88 87 PRO A O 1
ATOM 664 N N . PRO A 1 88 ? 10.300 -0.406 -8.746 1.00 95.44 88 PRO A N 1
ATOM 665 C CA . PRO A 1 88 ? 9.120 -0.205 -7.923 1.00 95.44 88 PRO A CA 1
ATOM 666 C C . PRO A 1 88 ? 8.870 1.290 -7.683 1.00 95.44 88 PRO A C 1
ATOM 668 O O . PRO A 1 88 ? 9.791 2.105 -7.583 1.00 95.44 88 PRO A O 1
ATOM 671 N N . THR A 1 89 ? 7.599 1.653 -7.569 1.00 94.62 89 THR A N 1
ATOM 672 C CA . THR A 1 89 ? 7.130 3.032 -7.430 1.00 94.62 89 THR A CA 1
ATOM 673 C C . THR A 1 89 ? 6.949 3.379 -5.960 1.00 94.62 89 THR A C 1
ATOM 675 O O . THR A 1 89 ? 6.346 2.611 -5.214 1.00 94.62 89 THR A O 1
ATOM 678 N N . THR A 1 90 ? 7.446 4.539 -5.532 1.00 92.62 90 THR A N 1
ATOM 679 C CA . THR A 1 90 ? 7.121 5.076 -4.204 1.00 92.62 90 THR A CA 1
ATOM 680 C C . THR A 1 90 ? 5.656 5.491 -4.169 1.00 92.62 90 THR A C 1
ATOM 682 O O . THR A 1 90 ? 5.218 6.281 -5.003 1.00 92.62 90 THR A O 1
ATOM 685 N N . VAL A 1 91 ? 4.923 4.983 -3.188 1.00 92.06 91 VAL A N 1
ATOM 686 C CA . VAL A 1 91 ? 3.505 5.256 -2.967 1.00 92.06 91 VAL A CA 1
ATOM 687 C C . VAL A 1 91 ? 3.263 5.671 -1.521 1.00 9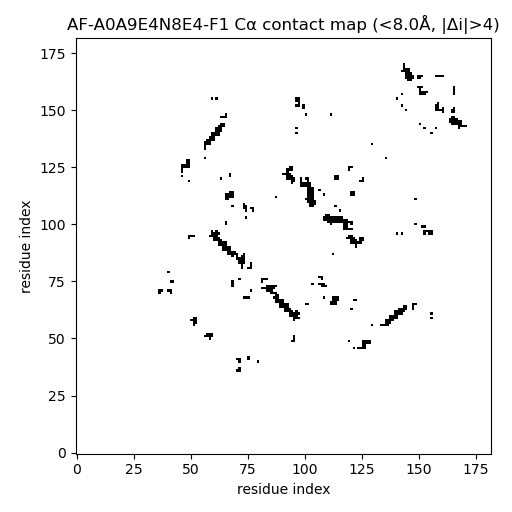2.06 91 VAL A C 1
ATOM 689 O O . VAL A 1 91 ? 4.051 5.370 -0.618 1.00 92.06 91 VAL A O 1
ATOM 692 N N . TRP A 1 92 ? 2.144 6.354 -1.314 1.00 91.25 92 TRP A N 1
ATOM 693 C CA . TRP A 1 92 ? 1.579 6.643 -0.004 1.00 91.25 92 TRP A CA 1
ATOM 694 C C . TRP A 1 92 ? 0.250 5.914 0.074 1.00 91.25 92 TRP A C 1
ATOM 696 O O . TRP A 1 92 ? -0.600 6.111 -0.793 1.00 91.25 92 TRP A O 1
ATOM 706 N N . SER A 1 93 ? 0.098 5.033 1.055 1.00 92.75 93 SER A N 1
ATOM 707 C CA . SER A 1 93 ? -1.131 4.256 1.212 1.00 92.75 93 SER A CA 1
ATOM 708 C C . SER A 1 93 ? -1.288 3.753 2.644 1.00 92.75 93 SER A C 1
ATOM 710 O O . SER A 1 93 ? -0.478 4.068 3.526 1.00 92.75 93 SER A O 1
ATOM 712 N N . TYR A 1 94 ? -2.342 2.972 2.847 1.00 93.94 94 TYR A N 1
ATOM 713 C CA . TYR A 1 94 ? -2.843 2.535 4.138 1.00 93.94 94 TYR A CA 1
ATOM 714 C C . TYR A 1 94 ? -2.633 1.034 4.369 1.00 93.94 94 TYR A C 1
ATOM 716 O O . TYR A 1 94 ? -2.517 0.251 3.422 1.00 93.94 94 TYR A O 1
ATOM 724 N N . GLY A 1 95 ? -2.587 0.659 5.643 1.00 94.50 95 GLY A N 1
ATOM 725 C CA . GLY A 1 95 ? -2.547 -0.711 6.152 1.00 94.50 95 GLY A CA 1
ATOM 726 C C . GLY A 1 95 ? -2.648 -0.707 7.685 1.00 94.50 95 GLY A C 1
ATOM 727 O O . GLY A 1 95 ? -2.600 0.378 8.278 1.00 94.50 95 GLY A O 1
ATOM 728 N N . PRO A 1 96 ? -2.749 -1.876 8.342 1.00 93.31 96 PRO A N 1
ATOM 729 C CA . PRO A 1 96 ? -2.783 -1.970 9.798 1.00 93.31 96 PRO A CA 1
ATOM 730 C C . PRO A 1 96 ? -1.586 -1.253 10.424 1.00 93.31 96 PRO A C 1
ATOM 732 O O . PRO A 1 96 ? -0.432 -1.442 10.027 1.00 93.31 96 PRO A O 1
ATOM 735 N N . ALA A 1 97 ? -1.830 -0.398 11.411 1.00 90.12 97 ALA A N 1
ATOM 736 C CA . ALA A 1 97 ? -0.812 0.500 11.951 1.00 90.12 97 ALA A CA 1
ATOM 737 C C . ALA A 1 97 ? 0.351 -0.235 12.635 1.00 90.12 97 ALA A C 1
ATOM 739 O O . ALA A 1 97 ? 1.445 0.328 12.772 1.00 90.12 97 ALA A O 1
ATOM 740 N N . THR A 1 98 ? 0.125 -1.477 13.063 1.00 88.12 98 THR A N 1
ATOM 741 C CA . THR A 1 98 ? 1.102 -2.355 13.720 1.00 88.12 98 THR A CA 1
ATOM 742 C C . THR A 1 98 ? 1.856 -3.255 12.744 1.00 88.12 98 THR A C 1
ATOM 744 O O . THR A 1 98 ? 2.903 -3.790 13.121 1.00 88.12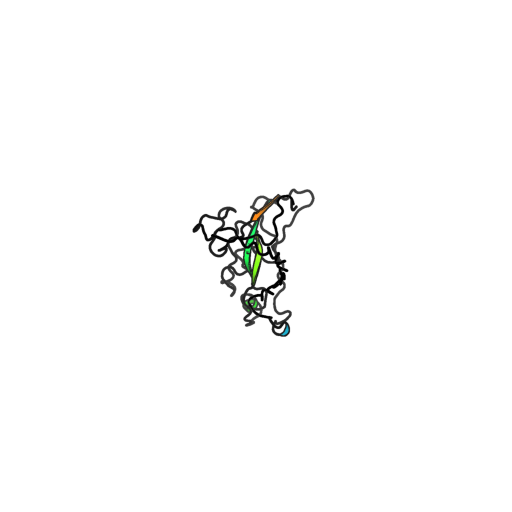 98 THR A O 1
ATOM 747 N N . ASP A 1 99 ? 1.405 -3.367 11.489 1.00 90.25 99 ASP A N 1
ATOM 748 C CA . ASP A 1 99 ? 2.071 -4.204 10.499 1.00 90.25 99 ASP A CA 1
ATOM 749 C C . ASP A 1 99 ? 3.516 -3.739 10.281 1.00 90.25 99 ASP A C 1
ATOM 751 O O . ASP A 1 99 ? 3.815 -2.528 10.273 1.00 90.25 99 ASP A O 1
ATOM 755 N N . PRO A 1 100 ? 4.452 -4.677 10.054 1.00 88.50 100 PRO A N 1
ATOM 756 C CA . PRO A 1 100 ? 5.787 -4.317 9.616 1.00 88.50 100 PRO A CA 1
ATOM 757 C C . PRO A 1 100 ? 5.713 -3.722 8.204 1.00 88.50 100 PRO A C 1
ATOM 759 O O . PRO A 1 100 ? 4.678 -3.728 7.536 1.00 88.50 100 PRO A O 1
ATOM 762 N N . ARG A 1 101 ? 6.835 -3.198 7.711 1.00 86.56 101 ARG A N 1
ATOM 763 C CA . ARG A 1 101 ? 6.885 -2.743 6.319 1.00 86.56 101 ARG A CA 1
ATOM 764 C C . ARG A 1 101 ? 6.900 -3.916 5.338 1.00 86.56 101 ARG A C 1
ATOM 766 O O . ARG A 1 101 ? 7.470 -4.958 5.677 1.00 86.56 101 ARG A O 1
ATOM 773 N N . PRO A 1 102 ? 6.330 -3.741 4.130 1.00 93.06 102 PRO A N 1
ATOM 774 C CA . PRO A 1 102 ? 6.324 -4.785 3.112 1.00 93.06 102 PRO A CA 1
ATOM 775 C C . PRO A 1 102 ? 7.731 -5.299 2.810 1.00 93.06 102 PRO A C 1
ATOM 777 O O . PRO A 1 102 ? 8.649 -4.515 2.596 1.00 93.06 102 PRO A O 1
ATOM 780 N N . ASP A 1 103 ? 7.933 -6.607 2.777 1.00 93.44 103 ASP A N 1
ATOM 781 C CA . ASP A 1 103 ? 9.200 -7.211 2.380 1.00 93.44 103 ASP A CA 1
ATOM 782 C C . ASP A 1 103 ? 8.962 -8.375 1.419 1.00 93.44 103 ASP A C 1
ATOM 784 O O . ASP A 1 103 ? 8.640 -9.493 1.816 1.00 93.44 103 ASP A O 1
ATOM 788 N N . SER A 1 104 ? 9.124 -8.101 0.126 1.00 94.75 104 SER A N 1
ATOM 789 C CA . SER A 1 104 ? 8.891 -9.070 -0.946 1.00 94.75 104 SER A CA 1
ATOM 790 C C . SER A 1 104 ? 10.165 -9.771 -1.413 1.00 94.75 104 SER A C 1
ATOM 792 O O . SER A 1 104 ? 10.136 -10.470 -2.425 1.00 94.75 104 SER A O 1
ATOM 794 N N . ARG A 1 105 ? 11.292 -9.645 -0.692 1.00 94.69 105 ARG A N 1
ATOM 795 C CA . ARG A 1 105 ? 12.567 -10.287 -1.080 1.00 94.69 105 ARG A CA 1
ATOM 796 C C . ARG A 1 105 ? 12.438 -11.798 -1.256 1.00 94.69 105 ARG A C 1
ATOM 798 O O . ARG A 1 105 ? 13.015 -12.352 -2.184 1.00 94.69 105 ARG A O 1
ATOM 805 N N . ALA A 1 106 ? 11.647 -12.449 -0.405 1.00 92.75 106 ALA A N 1
ATOM 806 C CA . ALA A 1 106 ? 11.383 -13.886 -0.496 1.00 92.75 106 ALA A CA 1
ATOM 807 C C . ALA A 1 106 ? 10.611 -14.292 -1.769 1.00 92.75 106 ALA A C 1
ATOM 809 O O . ALA A 1 106 ? 10.589 -15.467 -2.115 1.00 92.75 106 ALA A O 1
ATOM 810 N N . LEU A 1 107 ? 9.999 -13.331 -2.470 1.00 91.00 107 LEU A N 1
ATOM 811 C CA . LEU A 1 107 ? 9.185 -13.537 -3.671 1.00 91.00 107 LEU A CA 1
ATOM 812 C C . LEU A 1 107 ? 9.854 -12.992 -4.949 1.00 91.00 107 LEU A C 1
ATOM 814 O O . LEU A 1 107 ? 9.203 -12.872 -5.984 1.00 91.00 107 LEU A O 1
ATOM 818 N N . GLY A 1 108 ? 11.142 -12.628 -4.886 1.00 91.62 108 GLY A N 1
ATOM 819 C CA . GLY A 1 108 ? 11.870 -11.991 -5.995 1.00 91.62 108 GLY A CA 1
ATOM 820 C C . GLY A 1 108 ? 11.619 -10.485 -6.138 1.00 91.62 108 GLY A C 1
ATOM 821 O O . GLY A 1 108 ? 12.028 -9.878 -7.125 1.00 91.62 108 GLY A O 1
ATOM 822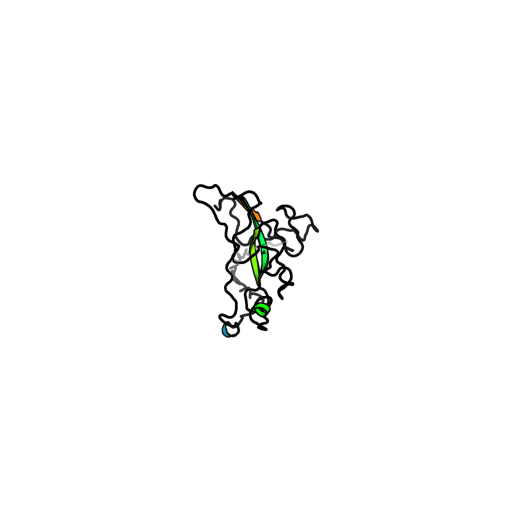 N N . GLY A 1 109 ? 10.951 -9.875 -5.157 1.00 93.19 109 GLY A N 1
ATOM 823 C CA . GLY A 1 109 ? 10.814 -8.429 -5.029 1.00 93.19 109 GLY A CA 1
ATOM 824 C C . GLY A 1 109 ? 11.943 -7.798 -4.205 1.00 93.19 109 GLY A C 1
ATOM 825 O O . GLY A 1 109 ? 13.089 -8.249 -4.211 1.00 93.19 109 GLY A O 1
ATOM 826 N N . GLY A 1 110 ? 11.618 -6.729 -3.478 1.00 93.06 110 GLY A N 1
ATOM 827 C CA . GLY A 1 110 ? 12.581 -5.914 -2.737 1.00 93.06 110 GLY A CA 1
ATOM 828 C C . GLY A 1 110 ? 12.189 -5.667 -1.280 1.00 93.06 110 GLY A C 1
ATOM 829 O O . GLY A 1 110 ? 11.071 -5.937 -0.841 1.00 93.06 110 GLY A O 1
ATOM 830 N N . ARG A 1 111 ? 13.128 -5.117 -0.504 1.00 91.81 111 ARG A N 1
ATOM 831 C CA . ARG A 1 111 ? 12.857 -4.668 0.870 1.00 91.81 111 ARG A CA 1
ATOM 832 C C . ARG A 1 111 ? 12.015 -3.392 0.834 1.00 91.81 111 ARG A C 1
ATOM 834 O O . ARG A 1 111 ? 12.365 -2.481 0.093 1.00 91.81 111 ARG A O 1
ATOM 841 N N . ASN A 1 112 ? 11.006 -3.272 1.697 1.00 90.44 112 ASN A N 1
ATOM 842 C CA . ASN A 1 112 ? 10.029 -2.170 1.686 1.00 90.44 112 ASN A CA 1
ATOM 843 C C . ASN A 1 112 ? 9.192 -2.108 0.390 1.00 90.44 112 ASN A C 1
ATOM 845 O O . ASN A 1 112 ? 8.679 -1.036 0.066 1.00 90.44 112 ASN A O 1
ATOM 849 N N . VAL A 1 113 ? 9.074 -3.224 -0.347 1.00 94.88 113 VAL A N 1
ATOM 850 C CA . VAL A 1 113 ? 8.344 -3.312 -1.622 1.00 94.88 113 VAL A CA 1
ATOM 851 C C . VAL A 1 113 ? 7.140 -4.242 -1.481 1.00 94.88 113 VAL A C 1
ATOM 853 O O . VAL A 1 113 ? 7.313 -5.427 -1.199 1.00 94.88 113 VAL A O 1
ATOM 856 N N . ALA A 1 114 ? 5.943 -3.712 -1.709 1.00 95.12 114 ALA A N 1
ATOM 857 C CA . ALA A 1 114 ? 4.695 -4.458 -1.840 1.00 95.12 114 ALA A CA 1
ATOM 858 C C . ALA A 1 114 ? 4.499 -4.998 -3.280 1.00 95.12 114 ALA A C 1
ATOM 860 O O . ALA A 1 114 ? 5.092 -4.451 -4.221 1.00 95.12 114 ALA A O 1
ATOM 861 N N . PRO A 1 115 ? 3.642 -6.017 -3.485 1.00 93.19 115 PRO A N 1
ATOM 862 C CA . PRO A 1 115 ? 2.946 -6.799 -2.458 1.00 93.19 115 PRO A CA 1
ATOM 863 C C 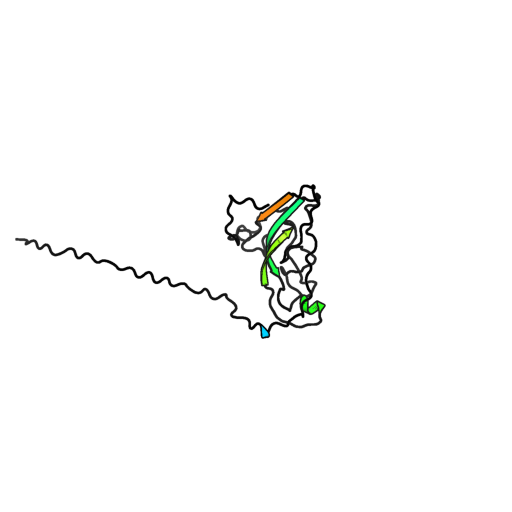. PRO A 1 115 ? 3.904 -7.720 -1.697 1.00 93.19 115 PRO A C 1
ATOM 865 O O . PRO A 1 115 ? 4.859 -8.248 -2.266 1.00 93.19 115 PRO A O 1
ATOM 868 N N . ALA A 1 116 ? 3.652 -7.904 -0.403 1.00 92.75 116 ALA A N 1
ATOM 869 C CA . ALA A 1 116 ? 4.471 -8.742 0.459 1.00 92.75 116 ALA A CA 1
ATOM 870 C C . ALA A 1 116 ? 3.598 -9.507 1.465 1.00 92.75 116 ALA A C 1
ATOM 872 O O . ALA A 1 116 ? 2.624 -8.954 1.962 1.00 92.75 116 ALA A O 1
ATOM 873 N N . PRO A 1 117 ? 3.941 -10.759 1.808 1.00 92.12 117 PRO A N 1
ATOM 874 C CA . PRO A 1 117 ? 3.099 -11.597 2.661 1.00 92.12 117 PRO A CA 1
ATOM 875 C C . PRO A 1 117 ? 3.141 -11.185 4.137 1.00 92.12 117 PRO A C 1
ATOM 877 O O . PRO A 1 117 ? 2.292 -11.594 4.916 1.00 92.12 117 PRO A O 1
ATOM 880 N N . ASN A 1 118 ? 4.138 -10.397 4.541 1.00 93.81 118 ASN A N 1
ATOM 881 C CA . ASN A 1 118 ? 4.332 -9.985 5.926 1.00 93.81 118 ASN A CA 1
ATOM 882 C C . ASN A 1 118 ? 3.593 -8.686 6.295 1.00 93.81 118 ASN A C 1
ATOM 884 O O . ASN A 1 118 ? 3.787 -8.209 7.406 1.00 93.81 118 ASN A O 1
ATOM 888 N N . SER A 1 119 ? 2.863 -8.058 5.368 1.00 94.19 119 SER A N 1
ATOM 889 C CA . SER A 1 119 ? 2.308 -6.712 5.544 1.00 94.19 119 SER A CA 1
ATOM 890 C C . SER A 1 119 ? 1.107 -6.485 4.626 1.00 94.19 119 SER A C 1
ATOM 892 O O . SER A 1 119 ? 1.181 -6.799 3.441 1.00 94.19 119 SER A O 1
ATOM 894 N N . GLN A 1 120 ? 0.038 -5.879 5.138 1.00 95.31 120 GLN A N 1
ATOM 895 C CA . GLN A 1 120 ? -1.145 -5.474 4.373 1.00 95.31 120 GLN A CA 1
ATOM 896 C C . GLN A 1 120 ? -1.062 -4.026 3.845 1.00 95.31 120 GLN A C 1
ATOM 898 O O . GLN A 1 120 ? -2.024 -3.519 3.270 1.00 95.31 120 GLN A O 1
ATOM 903 N N . PHE A 1 121 ? 0.086 -3.345 3.985 1.00 94.62 121 PHE A N 1
ATOM 904 C CA . PHE A 1 121 ? 0.323 -2.070 3.297 1.00 94.62 121 PHE A CA 1
ATOM 905 C C . PHE A 1 121 ? 0.363 -2.286 1.777 1.00 94.62 121 PHE A C 1
ATOM 907 O O . PHE A 1 121 ? 1.286 -2.915 1.253 1.00 94.62 121 PHE A O 1
ATOM 914 N N . ASN A 1 122 ? -0.629 -1.741 1.072 1.00 95.00 122 ASN A N 1
ATOM 915 C CA . ASN A 1 122 ? -0.822 -1.941 -0.367 1.00 95.00 122 ASN A CA 1
ATOM 916 C C . ASN A 1 122 ? -1.478 -0.714 -1.017 1.00 95.00 122 ASN A C 1
ATOM 918 O O . ASN A 1 122 ? -2.080 0.114 -0.333 1.00 95.00 122 ASN A O 1
ATOM 922 N N . TYR A 1 123 ? -1.351 -0.577 -2.333 1.00 93.38 123 TYR A N 1
ATOM 923 C CA . TYR A 1 123 ? -2.053 0.414 -3.143 1.00 93.38 123 TYR A CA 1
ATOM 924 C C . TYR A 1 123 ? -2.777 -0.268 -4.327 1.00 93.38 123 TYR A C 1
ATOM 926 O O . TYR A 1 123 ? -2.103 -0.764 -5.233 1.00 93.38 123 TYR A O 1
ATOM 934 N N . PRO A 1 124 ? -4.123 -0.280 -4.384 1.00 93.44 124 PRO A N 1
ATOM 935 C CA . PRO A 1 124 ? -5.055 0.203 -3.363 1.00 93.44 124 PRO A CA 1
ATOM 936 C C . PRO A 1 124 ? -4.867 -0.485 -2.006 1.00 93.44 124 PRO A C 1
ATOM 938 O O . PRO A 1 124 ? -4.341 -1.598 -1.932 1.00 93.44 124 PRO A O 1
ATOM 941 N N . ALA A 1 125 ? -5.274 0.202 -0.939 1.00 95.19 125 ALA A N 1
ATOM 942 C CA . ALA A 1 125 ? -5.278 -0.375 0.399 1.00 95.19 125 ALA A CA 1
ATOM 943 C C . ALA A 1 125 ? -6.220 -1.587 0.472 1.00 95.19 125 ALA A C 1
ATOM 945 O O . ALA A 1 125 ? -7.100 -1.761 -0.375 1.00 95.19 125 ALA A O 1
ATOM 946 N N . TYR A 1 126 ? -6.012 -2.428 1.482 1.00 95.94 126 TYR A N 1
ATOM 947 C CA . TYR A 1 126 ? -6.910 -3.545 1.771 1.00 95.94 126 TYR A CA 1
ATOM 948 C C . TYR A 1 126 ? -8.291 -3.015 2.185 1.00 95.94 126 TYR A C 1
ATOM 950 O O . TYR A 1 126 ? -8.424 -1.870 2.620 1.00 95.94 126 TYR A O 1
ATOM 958 N N . THR A 1 127 ? -9.321 -3.835 2.005 1.00 94.56 127 THR A N 1
ATOM 959 C CA . THR A 1 127 ? -10.719 -3.412 2.162 1.00 94.56 127 THR A CA 1
ATOM 960 C C . THR A 1 127 ? -11.159 -3.519 3.619 1.00 94.56 127 THR A C 1
ATOM 962 O O . THR A 1 127 ? -10.923 -4.547 4.245 1.00 94.56 127 THR A O 1
ATOM 965 N N . ILE A 1 128 ? -11.830 -2.496 4.152 1.00 94.69 128 ILE A N 1
ATOM 966 C CA . ILE A 1 128 ? -12.611 -2.638 5.389 1.00 94.69 128 ILE A CA 1
ATOM 967 C C . ILE A 1 128 ? -13.948 -3.272 5.005 1.00 94.69 128 ILE A C 1
ATOM 969 O O . ILE A 1 128 ? -14.657 -2.740 4.148 1.00 94.69 128 ILE A O 1
ATOM 973 N N . GLU A 1 129 ? -14.293 -4.393 5.627 1.00 93.25 129 GLU A N 1
ATOM 974 C CA . GLU A 1 129 ? -15.631 -4.974 5.533 1.00 93.25 129 GLU A CA 1
ATOM 975 C C . GLU A 1 1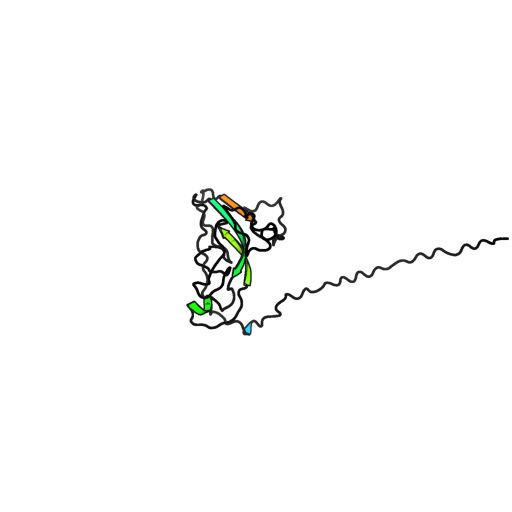29 ? -16.404 -4.641 6.809 1.00 93.25 129 GLU A C 1
ATOM 977 O O . GLU A 1 129 ? -15.869 -4.753 7.908 1.00 93.25 129 GLU A O 1
ATOM 982 N N . ALA A 1 130 ? -17.653 -4.200 6.655 1.00 92.94 130 ALA A N 1
ATOM 983 C CA . ALA A 1 130 ? -18.508 -3.788 7.762 1.00 92.94 130 ALA A CA 1
ATOM 984 C C . ALA A 1 130 ? -19.888 -4.437 7.643 1.00 92.94 130 ALA A C 1
ATOM 986 O O . ALA A 1 130 ? -20.431 -4.604 6.544 1.00 92.94 130 ALA A O 1
ATOM 987 N N . VAL A 1 131 ? -20.475 -4.777 8.788 1.00 93.81 131 VAL A N 1
ATOM 988 C CA . VAL A 1 131 ? -21.823 -5.346 8.876 1.00 93.81 131 VAL A CA 1
ATOM 989 C C . VAL A 1 131 ? -22.831 -4.237 9.163 1.00 93.81 131 VAL A C 1
ATOM 991 O O . VAL A 1 131 ? -22.608 -3.363 9.998 1.00 93.81 131 VAL A O 1
ATOM 994 N N . LYS A 1 132 ? -23.975 -4.270 8.471 1.00 95.44 132 LYS A N 1
ATOM 995 C CA . LYS A 1 132 ? -25.071 -3.320 8.699 1.00 95.44 132 LYS A CA 1
ATOM 996 C C . LYS A 1 132 ? -25.494 -3.330 10.175 1.00 95.44 132 LYS A C 1
ATOM 998 O O . LYS A 1 132 ? -25.702 -4.393 10.745 1.00 95.44 132 LYS A O 1
ATOM 1003 N N . ASP A 1 133 ? -25.704 -2.137 10.730 1.00 93.44 133 ASP A N 1
ATOM 1004 C CA . ASP A 1 133 ? -26.094 -1.892 12.128 1.00 93.44 133 ASP A CA 1
ATOM 1005 C C . ASP A 1 133 ? -25.064 -2.363 13.182 1.00 93.44 133 ASP A C 1
ATOM 1007 O O . ASP A 1 133 ? -25.359 -2.318 14.376 1.00 93.44 133 ASP A O 1
ATOM 1011 N N . THR A 1 134 ? -23.852 -2.755 12.770 1.00 92.94 134 THR A N 1
ATOM 1012 C CA . THR A 1 134 ? -22.710 -2.985 13.666 1.00 92.94 134 THR A CA 1
ATOM 1013 C C . THR A 1 134 ? -21.811 -1.755 13.655 1.00 92.94 134 THR A C 1
ATOM 1015 O O . THR A 1 134 ? -21.529 -1.185 12.602 1.00 92.94 134 THR A O 1
ATOM 1018 N N . ASN A 1 135 ? -21.379 -1.308 14.834 1.00 94.50 135 ASN A N 1
ATOM 1019 C CA . ASN A 1 135 ? -20.517 -0.138 14.937 1.00 94.50 135 ASN A CA 1
ATOM 1020 C C . ASN A 1 135 ? -19.079 -0.493 14.543 1.00 94.50 135 ASN A C 1
ATOM 1022 O O . ASN A 1 135 ? -18.448 -1.286 15.234 1.00 94.50 135 ASN A O 1
ATOM 1026 N N . THR A 1 136 ? -18.557 0.153 13.502 1.00 95.31 136 THR A N 1
ATOM 1027 C CA . THR A 1 136 ? -17.143 0.081 13.118 1.00 95.31 136 THR A CA 1
ATOM 1028 C C . THR A 1 136 ? -16.400 1.304 13.649 1.00 95.31 136 THR A C 1
ATOM 1030 O O . THR A 1 136 ? -16.857 2.434 13.472 1.00 95.31 136 THR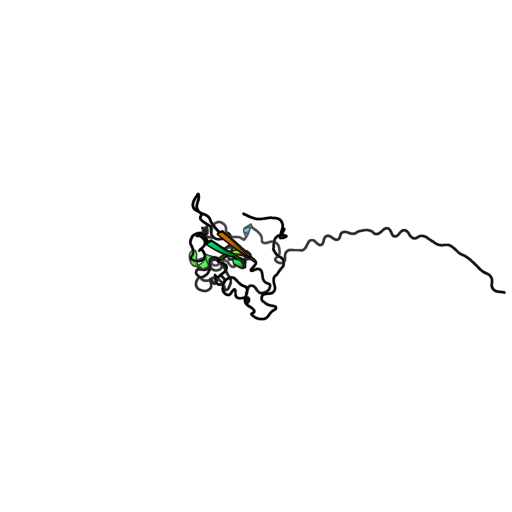 A O 1
ATOM 1033 N N . SER A 1 137 ? -15.262 1.081 14.300 1.00 94.56 137 SER A N 1
ATOM 1034 C CA . SER A 1 137 ? -14.362 2.124 14.795 1.00 94.56 137 SER A CA 1
ATOM 1035 C C . SER A 1 137 ? -13.073 2.114 13.980 1.00 94.56 137 SER A C 1
ATOM 1037 O O . SER A 1 137 ? -12.537 1.049 13.679 1.00 94.56 137 SER A O 1
ATOM 1039 N N . VAL A 1 138 ? -12.591 3.293 13.583 1.00 94.56 138 VAL A N 1
ATOM 1040 C CA . VAL A 1 138 ? -11.356 3.424 12.804 1.00 94.56 138 VAL A CA 1
ATOM 1041 C C . VAL A 1 138 ? -10.518 4.577 13.335 1.00 94.56 138 VAL A C 1
ATOM 1043 O O . VAL A 1 138 ? -10.888 5.746 13.203 1.00 94.56 138 VAL A O 1
ATOM 1046 N N . ASP A 1 139 ? -9.341 4.239 13.845 1.00 90.69 139 ASP A N 1
ATOM 1047 C CA . ASP A 1 139 ? -8.301 5.184 14.207 1.00 90.69 139 ASP A CA 1
ATOM 1048 C C . ASP A 1 139 ? -7.361 5.401 13.013 1.00 90.69 139 ASP A C 1
ATOM 1050 O O . ASP A 1 139 ? -6.536 4.561 12.640 1.00 90.69 139 ASP A O 1
ATOM 1054 N N . TRP A 1 140 ? -7.475 6.578 12.393 1.00 88.88 140 TRP A N 1
ATOM 1055 C CA . TRP A 1 140 ? -6.614 6.996 11.286 1.00 88.88 140 TRP A CA 1
ATOM 1056 C C . TRP A 1 140 ? -5.305 7.593 11.805 1.00 88.88 140 TRP A C 1
ATOM 1058 O O . TRP A 1 140 ? -5.242 8.736 12.264 1.00 88.88 140 TRP A O 1
ATOM 1068 N N . ILE A 1 141 ? -4.218 6.836 11.683 1.00 84.81 141 ILE A N 1
ATOM 1069 C CA . ILE A 1 141 ? -2.929 7.179 12.280 1.00 84.81 141 ILE A CA 1
ATOM 1070 C C . ILE A 1 141 ? -1.976 7.705 11.204 1.00 84.81 141 ILE A C 1
ATOM 1072 O O . ILE A 1 141 ? -1.560 7.002 10.277 1.00 84.81 141 ILE A O 1
ATOM 1076 N N . ASN A 1 142 ? -1.544 8.958 11.355 1.00 84.62 142 ASN A N 1
ATOM 1077 C CA . ASN A 1 142 ? -0.476 9.499 10.524 1.00 84.62 142 ASN A CA 1
ATOM 1078 C C . ASN A 1 142 ? 0.857 8.817 10.873 1.00 84.62 142 ASN A C 1
ATOM 1080 O O . ASN A 1 142 ? 1.453 9.094 11.911 1.00 84.62 142 ASN A O 1
ATOM 1084 N N . GLN A 1 143 ? 1.355 7.964 9.978 1.00 83.19 143 GLN A N 1
ATOM 1085 C CA . GLN A 1 143 ? 2.675 7.336 10.077 1.00 83.19 143 GLN A CA 1
ATOM 1086 C C . GLN A 1 143 ? 3.607 7.790 8.934 1.00 83.19 143 GLN A C 1
ATOM 1088 O O . GLN A 1 143 ? 4.573 7.105 8.579 1.00 83.19 143 GLN A O 1
ATOM 1093 N N . LEU A 1 144 ? 3.348 8.976 8.361 1.00 85.81 144 LEU A N 1
ATOM 1094 C CA . LEU A 1 144 ? 4.197 9.587 7.342 1.00 85.81 144 LEU A CA 1
ATOM 1095 C C . LEU A 1 144 ? 5.411 10.254 7.963 1.00 85.81 144 LEU A C 1
ATOM 1097 O O . LEU A 1 144 ? 5.348 11.357 8.509 1.00 85.81 144 LEU A O 1
ATOM 1101 N N . VAL A 1 145 ? 6.556 9.608 7.791 1.00 84.81 145 VAL A N 1
ATOM 1102 C CA . VAL A 1 145 ? 7.828 10.063 8.346 1.00 84.81 145 VAL A CA 1
ATOM 1103 C C . VAL A 1 145 ? 8.937 10.060 7.306 1.00 84.81 145 VAL A C 1
ATOM 1105 O O . VAL A 1 145 ? 8.911 9.322 6.321 1.00 84.81 145 VAL A O 1
ATOM 1108 N N . ARG A 1 146 ? 9.948 10.897 7.546 1.00 79.69 146 ARG A N 1
ATOM 1109 C CA . ARG A 1 146 ? 11.039 11.179 6.607 1.00 79.69 146 ARG A CA 1
ATOM 1110 C C . ARG A 1 146 ? 11.824 9.934 6.221 1.00 79.69 146 ARG A C 1
ATOM 1112 O O . ARG A 1 146 ? 12.143 9.753 5.050 1.00 79.69 146 ARG A O 1
ATOM 1119 N N . ARG A 1 147 ? 12.183 9.104 7.201 1.00 76.88 147 ARG A N 1
ATOM 1120 C CA . ARG A 1 147 ? 12.818 7.807 6.957 1.00 76.88 147 ARG A CA 1
ATOM 1121 C C . ARG A 1 147 ? 11.855 6.720 7.342 1.00 76.88 147 ARG A C 1
ATOM 1123 O O . ARG A 1 147 ? 12.079 5.981 8.302 1.00 76.88 147 ARG A O 1
ATOM 1130 N N . ALA A 1 148 ? 10.789 6.647 6.541 1.00 71.06 148 ALA A N 1
ATOM 1131 C CA . ALA A 1 148 ? 9.837 5.564 6.606 1.00 71.06 148 ALA A CA 1
ATOM 1132 C C . ALA A 1 148 ? 10.580 4.243 6.639 1.00 71.06 148 ALA A C 1
ATOM 1134 O O . ALA A 1 148 ? 10.177 3.468 7.461 1.00 71.06 148 ALA A O 1
ATOM 1135 N N . ASP A 1 149 ? 11.696 4.049 5.911 1.00 65.19 149 ASP A N 1
ATOM 1136 C CA . ASP A 1 149 ? 12.545 2.845 5.879 1.00 65.19 149 ASP A CA 1
ATOM 1137 C C . ASP A 1 149 ? 13.250 2.470 7.208 1.00 65.19 149 ASP A C 1
ATOM 1139 O O . ASP A 1 149 ? 13.678 1.322 7.372 1.00 65.19 149 ASP A O 1
ATOM 1143 N N . ARG A 1 150 ? 13.335 3.386 8.179 1.00 71.00 150 ARG A N 1
ATOM 1144 C CA . ARG A 1 150 ? 14.035 3.190 9.467 1.00 71.00 150 ARG A CA 1
ATOM 1145 C C . ARG A 1 150 ? 13.162 3.419 10.689 1.00 71.00 150 ARG A C 1
ATOM 1147 O O . ARG A 1 150 ? 13.433 2.835 11.723 1.00 71.00 150 ARG A O 1
ATOM 1154 N N . CYS A 1 151 ? 12.106 4.214 10.568 1.00 70.94 151 CYS A N 1
ATOM 1155 C CA . CYS A 1 151 ? 11.190 4.435 11.672 1.00 70.94 151 CYS A CA 1
ATOM 1156 C C . CYS A 1 151 ? 10.327 3.190 11.925 1.00 70.94 151 CYS A C 1
ATOM 1158 O O . CYS A 1 151 ? 9.684 2.683 10.998 1.00 70.94 151 CYS A O 1
ATOM 1160 N N . ARG A 1 152 ? 10.318 2.684 13.161 1.00 62.69 152 ARG A N 1
ATOM 1161 C CA . ARG A 1 152 ? 9.514 1.528 13.578 1.00 62.69 152 ARG A CA 1
ATOM 1162 C C . ARG A 1 152 ? 8.276 2.011 14.327 1.00 62.69 152 ARG A C 1
ATOM 1164 O O . ARG A 1 152 ? 8.422 2.748 15.295 1.00 62.69 152 ARG A O 1
ATOM 1171 N N . ALA A 1 153 ? 7.081 1.596 13.911 1.00 59.88 153 ALA A N 1
ATOM 1172 C CA . ALA A 1 153 ? 5.895 1.745 14.750 1.00 59.88 153 ALA A CA 1
ATOM 1173 C C . ALA A 1 153 ? 5.927 0.669 15.852 1.00 59.88 153 ALA A C 1
ATOM 1175 O O . ALA A 1 153 ? 6.166 -0.503 15.561 1.00 59.88 153 ALA A O 1
ATOM 1176 N N . VAL A 1 154 ? 5.738 1.062 17.109 1.00 55.47 154 VAL A N 1
ATOM 1177 C CA . VAL A 1 154 ? 5.613 0.176 18.272 1.00 55.47 154 VAL A CA 1
ATOM 1178 C C . VAL A 1 154 ? 4.230 0.417 18.868 1.00 55.47 154 VAL A C 1
ATOM 1180 O O . VAL A 1 154 ? 3.963 1.512 19.356 1.00 55.47 154 VAL A O 1
ATOM 1183 N N . GLY A 1 155 ? 3.347 -0.586 18.794 1.00 54.06 155 GLY A N 1
ATOM 1184 C CA . GLY A 1 155 ? 1.970 -0.480 19.298 1.00 54.06 155 GLY A CA 1
ATOM 1185 C C . GLY A 1 155 ? 1.203 0.704 18.697 1.00 54.06 155 GLY A C 1
ATOM 1186 O O . GLY A 1 155 ? 0.712 1.544 19.440 1.00 54.06 155 GLY A O 1
ATOM 1187 N N . GLY A 1 156 ? 1.233 0.857 17.367 1.00 54.88 156 GLY A N 1
ATOM 1188 C CA . GLY A 1 156 ? 0.558 1.951 16.648 1.00 54.88 156 GLY A CA 1
ATOM 1189 C C . GLY A 1 156 ? 1.288 3.304 16.677 1.00 54.88 156 GLY A C 1
ATOM 1190 O O . GLY A 1 156 ? 1.173 4.087 15.733 1.00 54.88 156 GLY A O 1
ATOM 1191 N N . ASN A 1 157 ? 2.137 3.555 17.677 1.00 57.25 157 ASN A N 1
ATOM 1192 C CA . ASN A 1 157 ? 2.897 4.799 17.822 1.00 57.25 157 ASN A CA 1
ATOM 1193 C C . ASN A 1 157 ? 4.262 4.737 17.123 1.00 57.25 157 ASN A C 1
ATOM 1195 O O . ASN A 1 157 ? 4.943 3.714 17.145 1.00 57.25 157 ASN A O 1
ATOM 1199 N N . LEU A 1 158 ? 4.711 5.838 16.516 1.00 63.47 158 LEU A N 1
ATOM 1200 C CA . LEU A 1 158 ? 6.048 5.910 15.916 1.00 63.47 158 LEU A CA 1
ATOM 1201 C C . LEU A 1 158 ? 7.115 5.907 17.023 1.00 63.47 158 LEU A C 1
ATOM 1203 O O . LEU A 1 158 ? 7.130 6.782 17.887 1.00 63.47 158 LEU A O 1
ATOM 1207 N N . GLY A 1 159 ? 8.002 4.911 17.006 1.00 57.28 159 GLY A N 1
ATOM 1208 C CA . GLY A 1 159 ? 9.082 4.753 17.977 1.00 57.28 159 GLY A CA 1
ATOM 1209 C C . GLY A 1 159 ? 10.127 5.874 17.909 1.00 57.28 159 GLY A C 1
ATOM 1210 O O . GLY A 1 159 ? 10.206 6.633 16.950 1.00 57.28 159 GLY A O 1
ATOM 1211 N N . THR A 1 160 ? 10.980 5.971 18.928 1.00 49.53 160 THR A N 1
ATOM 1212 C CA . THR A 1 160 ? 12.002 7.027 19.081 1.00 49.53 160 THR A CA 1
ATOM 1213 C C . THR A 1 160 ? 13.347 6.694 18.422 1.00 49.53 160 THR A C 1
ATOM 1215 O O . THR A 1 160 ? 14.385 7.250 18.792 1.00 49.53 160 THR A O 1
ATOM 1218 N N . GLU A 1 161 ? 13.379 5.787 17.443 1.00 54.66 161 GLU A N 1
ATOM 1219 C CA . GLU A 1 161 ? 14.630 5.410 16.780 1.00 54.66 161 GLU A CA 1
ATOM 1220 C C . GLU A 1 161 ? 15.222 6.622 16.042 1.00 54.66 161 GLU A C 1
ATOM 1222 O O . GLU A 1 161 ? 14.616 7.140 15.108 1.00 54.66 161 GLU A O 1
ATOM 1227 N N . ARG A 1 162 ? 16.387 7.094 16.529 1.00 60.28 162 ARG A N 1
ATOM 1228 C CA . ARG A 1 162 ? 17.115 8.325 16.146 1.00 60.28 162 ARG A CA 1
ATOM 1229 C C . ARG A 1 162 ? 16.178 9.460 15.721 1.00 60.28 162 ARG A C 1
ATOM 1231 O O . ARG A 1 162 ? 15.839 9.530 14.551 1.00 60.28 162 ARG A O 1
ATOM 1238 N N . ALA A 1 163 ? 15.878 10.402 16.622 1.00 59.50 163 ALA A N 1
ATOM 1239 C CA . ALA A 1 163 ? 14.950 11.548 16.494 1.00 59.50 163 ALA A CA 1
ATOM 1240 C C . ALA A 1 163 ? 14.619 12.099 15.080 1.00 59.50 163 ALA A C 1
ATOM 1242 O O . ALA A 1 163 ? 13.494 12.511 14.820 1.00 59.50 163 ALA A O 1
ATOM 1243 N N . ASN A 1 164 ? 15.570 12.109 14.143 1.00 69.94 164 ASN A N 1
ATOM 1244 C CA . ASN A 1 164 ? 15.361 12.560 12.770 1.00 69.94 164 ASN A CA 1
ATOM 1245 C C . ASN A 1 164 ? 14.707 11.534 11.821 1.00 69.94 164 ASN A C 1
ATOM 1247 O O . ASN A 1 164 ? 14.259 11.933 10.743 1.00 69.94 164 ASN A O 1
ATOM 1251 N N . ASP A 1 165 ? 14.710 10.234 12.114 1.00 73.44 165 ASP A N 1
ATOM 1252 C CA . ASP A 1 165 ? 14.204 9.189 11.209 1.00 73.44 165 ASP A CA 1
ATOM 1253 C C . ASP A 1 165 ? 12.672 9.127 11.234 1.00 73.44 165 ASP A C 1
ATOM 1255 O O . ASP A 1 165 ? 12.038 9.070 10.179 1.00 73.44 165 ASP A O 1
ATOM 1259 N N . CYS A 1 166 ? 12.095 9.296 12.423 1.00 77.81 166 CYS A N 1
ATOM 1260 C CA . CYS A 1 166 ? 10.656 9.370 12.669 1.00 77.81 166 CYS A CA 1
ATOM 1261 C C . CYS A 1 166 ? 10.070 10.789 12.579 1.00 77.81 166 CYS A C 1
ATOM 1263 O O . CYS A 1 166 ? 8.930 11.016 12.974 1.00 77.81 166 CYS A O 1
ATOM 1265 N N . LYS A 1 167 ? 10.822 11.764 12.050 1.00 82.75 167 LYS A N 1
ATOM 1266 C CA . LYS A 1 167 ? 10.303 13.121 11.840 1.00 82.75 167 LYS A CA 1
ATOM 1267 C C . LYS A 1 167 ? 9.158 13.083 10.828 1.00 82.75 167 LYS A C 1
ATOM 1269 O O . LYS A 1 167 ? 9.380 12.673 9.686 1.00 82.75 167 LYS A O 1
ATOM 1274 N N . PHE A 1 168 ? 7.986 13.564 11.232 1.00 83.56 168 PHE A N 1
ATOM 1275 C CA . PHE A 1 168 ? 6.832 13.695 10.349 1.00 83.56 168 PHE A CA 1
ATOM 1276 C C . PHE A 1 168 ? 7.155 14.533 9.111 1.00 83.56 168 PHE A C 1
ATOM 1278 O O . PHE A 1 168 ? 7.849 15.553 9.190 1.00 83.56 168 PHE A O 1
ATOM 1285 N N . ILE A 1 169 ? 6.650 14.089 7.962 1.00 82.31 169 ILE A N 1
ATOM 1286 C CA . ILE A 1 169 ? 6.688 14.858 6.715 1.00 82.31 169 ILE A CA 1
ATOM 1287 C C . ILE A 1 169 ? 5.338 15.515 6.459 1.00 82.31 169 ILE A C 1
ATOM 1289 O O . ILE A 1 169 ? 4.332 15.177 7.083 1.00 82.31 169 ILE A O 1
ATOM 1293 N N . LYS A 1 170 ? 5.325 16.483 5.536 1.00 77.94 170 LYS A N 1
ATOM 1294 C CA . LYS A 1 170 ? 4.088 17.129 5.107 1.00 77.94 170 LYS A CA 1
ATOM 1295 C C . LYS A 1 170 ? 3.116 16.060 4.603 1.00 77.94 170 LYS A C 1
ATOM 1297 O O . LYS A 1 170 ? 3.481 15.236 3.766 1.00 77.94 170 LYS A O 1
ATOM 1302 N N . HIS A 1 171 ? 1.899 16.102 5.128 1.00 69.44 171 HIS A N 1
ATOM 1303 C CA . HIS A 1 171 ? 0.811 15.239 4.697 1.00 69.44 171 HIS A CA 1
ATOM 1304 C C . HIS A 1 171 ? 0.482 15.490 3.214 1.00 69.44 171 HIS A C 1
ATOM 1306 O O . HIS A 1 171 ? 0.628 16.614 2.724 1.00 69.44 171 HIS A O 1
ATOM 1312 N N . ILE A 1 172 ? 0.075 14.439 2.494 1.00 68.31 172 ILE A N 1
ATOM 1313 C CA . ILE A 1 172 ? -0.121 14.486 1.034 1.00 68.31 172 ILE A CA 1
ATOM 1314 C C . ILE A 1 172 ? -1.294 15.392 0.627 1.00 68.31 172 ILE A C 1
ATOM 1316 O O . ILE A 1 172 ? -1.239 16.056 -0.405 1.00 68.31 172 ILE A O 1
ATOM 1320 N N . LEU A 1 173 ? -2.308 15.484 1.491 1.00 67.56 173 LEU A N 1
ATOM 1321 C CA . LEU A 1 173 ? -3.398 16.457 1.417 1.00 67.56 173 LEU A CA 1
ATOM 1322 C C . LEU A 1 173 ? -3.242 17.518 2.517 1.00 67.56 173 LEU A C 1
ATOM 1324 O O . LEU A 1 173 ? -2.737 17.184 3.595 1.00 67.56 173 LEU A O 1
ATOM 1328 N N . PRO A 1 174 ? -3.689 18.769 2.300 1.00 65.06 174 PRO A N 1
ATOM 1329 C CA . PRO A 1 174 ? -3.935 19.692 3.401 1.00 65.06 174 PRO A CA 1
ATOM 1330 C C . PRO A 1 174 ? -4.902 19.016 4.378 1.00 65.06 174 PRO A C 1
ATOM 1332 O O . PRO A 1 174 ? -6.020 18.680 3.998 1.00 65.06 174 PRO A O 1
ATOM 1335 N N . VAL A 1 175 ? -4.456 18.759 5.607 1.00 61.78 175 VAL A N 1
ATOM 1336 C CA . VAL A 1 175 ? -5.348 18.258 6.655 1.00 61.78 175 VAL A CA 1
ATOM 1337 C C . VAL A 1 175 ? -6.133 19.458 7.161 1.00 61.78 175 VAL A C 1
ATOM 1339 O O . VAL A 1 175 ? -5.580 20.310 7.857 1.00 61.78 175 VAL A O 1
ATOM 1342 N N . ASP A 1 176 ? -7.399 19.546 6.770 1.00 60.81 176 ASP A N 1
ATOM 1343 C CA . ASP A 1 176 ? -8.347 20.441 7.418 1.00 60.81 176 ASP A CA 1
ATOM 1344 C C . ASP A 1 176 ? -8.804 19.783 8.721 1.00 60.81 176 ASP A C 1
ATOM 1346 O O . ASP A 1 176 ? -9.518 18.783 8.707 1.00 60.81 176 ASP A O 1
ATOM 1350 N N . GLN A 1 177 ? -8.365 20.330 9.854 1.00 60.28 177 GLN A N 1
ATOM 1351 C CA . GLN A 1 177 ? -8.721 19.816 11.178 1.00 60.28 177 GLN A CA 1
ATOM 1352 C C . GLN A 1 177 ? -10.202 20.020 11.534 1.00 60.28 177 GLN A C 1
ATOM 1354 O O . GLN A 1 177 ? -10.646 19.510 12.557 1.00 60.28 177 GLN A O 1
ATOM 1359 N N . THR A 1 178 ? -10.960 20.764 10.726 1.00 64.88 178 THR A N 1
ATOM 1360 C CA . THR A 1 178 ? -12.413 20.925 10.889 1.00 64.88 178 THR A CA 1
ATOM 1361 C C . THR A 1 178 ? -13.214 19.885 10.107 1.00 64.88 178 THR A C 1
ATOM 1363 O O . THR A 1 178 ? -14.424 19.761 10.301 1.00 64.88 178 THR A O 1
ATOM 1366 N N . LEU A 1 179 ? -12.549 19.112 9.243 1.00 52.25 179 LEU A N 1
ATOM 1367 C CA . LEU A 1 179 ? -13.177 18.083 8.433 1.00 52.25 179 LEU A CA 1
ATOM 1368 C C . LEU A 1 179 ? -13.086 16.737 9.161 1.00 52.25 179 LEU A C 1
ATOM 1370 O O . LEU A 1 179 ? -12.025 16.120 9.235 1.00 52.25 179 LEU A O 1
ATOM 1374 N N . HIS A 1 180 ? -14.218 16.273 9.685 1.00 42.88 180 HIS A N 1
ATOM 1375 C CA . HIS A 1 180 ? -14.373 14.899 10.151 1.00 42.88 180 HIS A CA 1
ATOM 1376 C C . HIS A 1 180 ? -14.577 14.007 8.923 1.00 42.88 180 HIS A C 1
ATOM 1378 O O . HIS A 1 180 ? -15.583 14.135 8.227 1.00 42.88 180 HIS A O 1
ATOM 1384 N N . TRP A 1 181 ? -13.607 13.147 8.623 1.00 46.03 181 TRP A N 1
ATOM 1385 C CA . TRP A 1 181 ? -13.780 12.099 7.620 1.00 46.03 181 TRP A CA 1
ATOM 1386 C C . TRP A 1 181 ? -14.423 10.922 8.354 1.00 46.03 181 TRP A C 1
ATOM 1388 O O . TRP A 1 181 ? -13.867 10.457 9.349 1.00 46.03 181 TRP A O 1
ATOM 1398 N N . ALA A 1 182 ? -15.621 10.543 7.915 1.00 40.47 182 ALA A N 1
ATOM 1399 C CA . ALA A 1 182 ? -16.288 9.304 8.302 1.00 40.47 182 ALA A CA 1
ATOM 1400 C C . ALA A 1 182 ? -15.837 8.178 7.369 1.00 40.47 182 ALA A C 1
ATOM 1402 O O . ALA A 1 182 ? -15.673 8.470 6.158 1.00 40.47 182 ALA A O 1
#

Organism: NCBI:txid2792791

Foldseek 3Di:
DDDDDDDDDDDDDPPDPPPPPPPPPDDPPDDDDPVVADPPLADDDDFAAADAPVPPLHAEKEKEWFWEQPTPDFLSCQVRVDHDDDDTDTDIEIGGLQFDAAACVVRRHHGRYDPHPRTQTDVVGHDHDDDPPDDHHYHYAYQAAPQSVQFHDDPSHTDPRPVRNSHHDDDPDPDDPVDDDD

Sequence (182 aa):
MNKYKLSRLSLAVIMGAFTASGAQAYVPGGTLNPNDIPKYVTPLVIPPVMNDTGIGDDYDIGMRQFQQQILPGGIWNTLNGRNDSFPPTTVWSYGPATDPRPDSRALGGGRNVAPAPNSQFNYPAYTIEAVKDTNTSVDWINQLVRRADRCRAVGGNLGTERANDCKFIKHILPVDQTLHWA